Protein AF-A0A256ZQN6-F1 (afdb_monomer_lite)

Foldseek 3Di:
DPLQVVLVVLLVVLCVPPVFDWDWAQDPQAIETEGADAQPDFDDLVSLQSNLCQQLSVQWGWDDDPQKIKIKRQFLLLCSQQQGLDFQQWDQAVNDTKTKGGNLCQFLVSVVVSNVLSPDHDDELGGEIEIADNDTHDSVRVNVSSVSGNHRYYYYYYHHCLHSSNLSSVQNCQSNVVLVVCVVVVHSSNPPTIDMGMDGRDDRDPVDDRDD

Secondary structure (DSSP, 8-state):
--HHHHHHHHHHHHHHHH--EEEEEE-SS-EEEEEESSSSS---HHHHHHHHHHHTTT--EEEEETTEEEEEE-S-HHIIIIIII---EEEEETTEEEEEESTHHHHHTTTHHHHHHH------SEEEEEEE-SSPPPHHHHHHHHHTSS-SEEEEEEE-SSSHHHHHHHHTTHHHHHHHHHHHTT--GGG---EEEEEEPPP-STTSS---

Radius of gyration: 15.84 Å; chains: 1; bounding box: 44×32×41 Å

Structure (mmCIF, N/CA/C/O backbone):
data_AF-A0A256ZQN6-F1
#
_entry.id   AF-A0A256ZQN6-F1
#
loop_
_atom_site.group_PDB
_atom_site.id
_atom_site.type_symbol
_atom_site.label_atom_id
_atom_site.label_alt_id
_atom_site.label_comp_id
_atom_site.label_asym_id
_atom_site.label_entity_id
_atom_site.label_seq_id
_atom_site.pdbx_PDB_ins_code
_atom_site.Cartn_x
_atom_site.Cartn_y
_atom_site.Cartn_z
_atom_site.occupancy
_atom_site.B_iso_or_equiv
_atom_site.auth_seq_id
_atom_site.auth_comp_id
_atom_site.auth_asym_id
_atom_site.auth_atom_id
_atom_site.pdbx_PDB_model_num
ATOM 1 N N . MET A 1 1 ? -9.012 -7.893 -11.828 1.00 94.50 1 MET A N 1
ATOM 2 C CA . MET A 1 1 ? -7.958 -8.523 -10.998 1.00 94.50 1 MET A CA 1
ATOM 3 C C . MET A 1 1 ? -8.323 -8.544 -9.516 1.00 94.50 1 MET A C 1
ATOM 5 O O . MET A 1 1 ? -7.689 -9.305 -8.794 1.00 94.50 1 MET A O 1
ATOM 9 N N . ASN A 1 2 ? -9.360 -7.805 -9.085 1.00 95.69 2 ASN A N 1
ATOM 10 C CA . ASN A 1 2 ? -9.868 -7.796 -7.706 1.00 95.69 2 ASN A CA 1
ATOM 11 C C . ASN A 1 2 ? -8.778 -7.392 -6.706 1.00 95.69 2 ASN A C 1
ATOM 13 O O . ASN A 1 2 ? -8.613 -8.030 -5.667 1.00 95.69 2 ASN A O 1
ATOM 17 N N . LEU A 1 3 ? -7.998 -6.373 -7.072 1.00 98.31 3 LEU A N 1
ATOM 18 C CA . LEU A 1 3 ? -6.838 -5.915 -6.316 1.00 98.31 3 LEU A CA 1
ATOM 19 C C . LEU A 1 3 ? -7.250 -5.477 -4.914 1.00 98.31 3 LEU A C 1
ATOM 21 O O . LEU A 1 3 ? -6.585 -5.847 -3.953 1.00 98.31 3 LEU A O 1
ATOM 25 N N . ASN A 1 4 ? -8.382 -4.776 -4.788 1.00 98.62 4 ASN A N 1
ATOM 26 C CA . ASN A 1 4 ? -8.866 -4.330 -3.485 1.00 98.62 4 ASN A CA 1
ATOM 27 C C . ASN A 1 4 ? -9.250 -5.508 -2.596 1.00 98.62 4 ASN A C 1
ATOM 29 O O . ASN A 1 4 ? -8.720 -5.631 -1.502 1.00 98.62 4 ASN A O 1
ATOM 33 N N . ARG A 1 5 ? -10.098 -6.426 -3.079 1.00 98.56 5 ARG A N 1
ATOM 34 C CA . ARG A 1 5 ? -10.496 -7.611 -2.300 1.00 98.56 5 ARG A CA 1
ATOM 35 C C . ARG A 1 5 ? -9.302 -8.458 -1.862 1.00 98.56 5 ARG A C 1
ATOM 37 O O . ARG A 1 5 ? -9.281 -8.915 -0.726 1.00 98.56 5 ARG A O 1
ATOM 44 N N . ARG A 1 6 ? -8.316 -8.661 -2.742 1.00 98.62 6 ARG A N 1
ATOM 45 C CA . ARG A 1 6 ? -7.098 -9.417 -2.410 1.00 98.62 6 ARG A CA 1
ATOM 46 C C . ARG A 1 6 ? -6.253 -8.693 -1.365 1.00 98.62 6 ARG A C 1
ATOM 48 O O . ARG A 1 6 ? -5.825 -9.324 -0.409 1.00 98.62 6 ARG A O 1
ATOM 55 N N . ALA A 1 7 ? -6.059 -7.385 -1.516 1.00 98.75 7 ALA A N 1
ATOM 56 C CA . ALA A 1 7 ? -5.315 -6.583 -0.553 1.00 98.75 7 ALA A CA 1
ATOM 57 C C . ALA A 1 7 ? -6.031 -6.480 0.809 1.00 98.75 7 ALA A C 1
ATOM 59 O O . ALA A 1 7 ? -5.370 -6.569 1.836 1.00 98.75 7 ALA A O 1
ATOM 60 N N . CYS A 1 8 ? -7.365 -6.373 0.841 1.00 98.75 8 CYS A N 1
ATOM 61 C CA . CYS A 1 8 ? -8.147 -6.478 2.080 1.00 98.75 8 CYS A CA 1
ATOM 62 C C . CYS A 1 8 ? -7.970 -7.851 2.738 1.00 98.75 8 CYS A C 1
ATOM 64 O O . CYS A 1 8 ? -7.877 -7.923 3.954 1.00 98.75 8 CYS A O 1
ATOM 66 N N . GLY A 1 9 ? -7.900 -8.929 1.944 1.00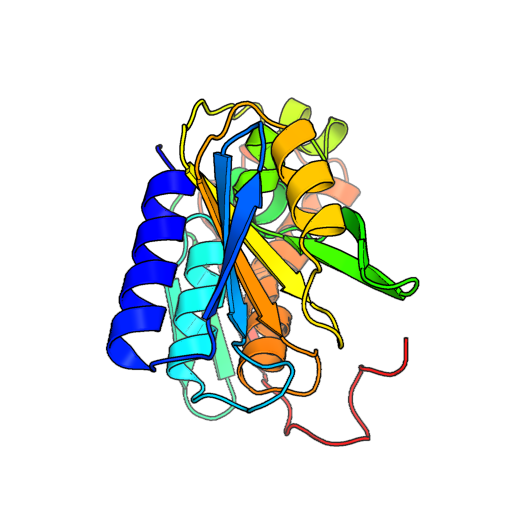 98.69 9 GLY A N 1
ATOM 67 C CA . GLY A 1 9 ? -7.595 -10.271 2.446 1.00 98.69 9 GLY A CA 1
ATOM 68 C C . GLY A 1 9 ? -6.256 -10.314 3.180 1.00 98.69 9 GLY A C 1
ATOM 69 O O . GLY A 1 9 ? -6.214 -10.764 4.317 1.00 98.69 9 GLY A O 1
ATOM 70 N N . ILE A 1 10 ? -5.201 -9.744 2.586 1.00 98.75 10 ILE A N 1
ATOM 71 C CA . ILE A 1 10 ? -3.880 -9.649 3.230 1.00 98.75 10 ILE A CA 1
ATOM 72 C C . ILE A 1 10 ? -3.960 -8.861 4.547 1.00 98.75 10 ILE A C 1
ATOM 74 O O . ILE A 1 10 ? -3.410 -9.307 5.548 1.00 98.75 10 ILE A O 1
ATOM 78 N N . LEU A 1 11 ? -4.654 -7.716 4.577 1.00 98.75 11 LEU A N 1
ATOM 79 C CA . LEU A 1 11 ? -4.821 -6.948 5.819 1.00 98.75 11 LEU A CA 1
ATOM 80 C C . LEU A 1 11 ? -5.639 -7.702 6.878 1.00 98.75 11 LEU A C 1
ATOM 82 O O . LEU A 1 11 ? -5.333 -7.589 8.060 1.00 98.75 11 LEU A O 1
ATOM 86 N N . GLY A 1 12 ? -6.642 -8.482 6.469 1.00 98.56 12 GLY A N 1
ATOM 87 C CA . GLY A 1 12 ? -7.404 -9.351 7.367 1.00 98.56 12 GLY A CA 1
ATOM 88 C C . GLY A 1 12 ? -6.525 -10.426 8.001 1.00 98.56 12 GLY A C 1
ATOM 89 O O . GLY A 1 12 ? -6.513 -10.568 9.216 1.00 98.56 12 GLY A O 1
ATOM 90 N N . GLU A 1 13 ? -5.703 -11.107 7.207 1.00 98.62 13 GLU A N 1
ATOM 91 C CA . GLU A 1 13 ? -4.771 -12.095 7.751 1.00 98.62 13 GLU A CA 1
ATOM 92 C C . GLU A 1 13 ? -3.681 -11.446 8.639 1.00 98.62 13 GLU A C 1
ATOM 94 O O . GLU A 1 13 ? -3.252 -12.031 9.628 1.00 98.62 13 GLU A O 1
ATOM 99 N N . VAL A 1 14 ? -3.231 -10.221 8.325 1.00 98.56 14 VAL A N 1
ATOM 100 C CA . VAL A 1 14 ? -2.348 -9.440 9.217 1.00 98.56 14 VAL A CA 1
ATOM 101 C C . VAL A 1 14 ? -3.052 -9.133 10.541 1.00 98.56 14 VAL A C 1
ATOM 103 O O . VAL A 1 14 ? -2.420 -9.205 11.596 1.00 98.56 14 VAL A O 1
ATOM 106 N N . ALA A 1 15 ? -4.343 -8.800 10.507 1.00 98.31 15 ALA A N 1
ATOM 107 C CA . ALA A 1 15 ? -5.121 -8.570 11.716 1.00 98.31 15 ALA A CA 1
ATOM 108 C C . ALA A 1 15 ? -5.231 -9.838 12.576 1.00 98.31 15 ALA A C 1
ATOM 110 O O . ALA A 1 15 ? -5.033 -9.756 13.788 1.00 98.31 15 ALA A O 1
ATOM 111 N N . ASP A 1 16 ? -5.471 -10.989 11.948 1.00 98.31 16 ASP A N 1
ATOM 112 C CA . ASP A 1 16 ? -5.566 -12.285 12.626 1.00 98.31 16 ASP A CA 1
ATOM 113 C C . ASP A 1 16 ? -4.230 -12.711 13.260 1.00 98.31 16 ASP A C 1
ATOM 115 O O . ASP A 1 16 ? -4.203 -13.178 14.399 1.00 98.31 16 ASP A O 1
ATOM 119 N N . ASP A 1 17 ? -3.113 -12.523 12.549 1.00 98.44 17 ASP A N 1
ATOM 120 C CA . ASP A 1 17 ? -1.797 -12.999 12.995 1.00 98.44 17 ASP A CA 1
ATOM 121 C C . ASP A 1 17 ? -1.134 -12.081 14.036 1.00 98.44 17 ASP A C 1
ATOM 123 O O . ASP A 1 17 ? -0.388 -12.554 14.898 1.00 98.44 17 ASP A O 1
ATOM 127 N N . TYR A 1 18 ? -1.371 -10.765 13.959 1.00 98.12 18 TYR A N 1
ATOM 128 C CA . TYR A 1 18 ? -0.664 -9.770 14.780 1.00 98.12 18 TYR A CA 1
ATOM 129 C C . TYR A 1 18 ? -1.549 -9.010 15.773 1.00 98.12 18 TYR A C 1
ATOM 131 O O . TYR A 1 18 ? -1.012 -8.275 16.608 1.00 98.12 18 TYR A O 1
ATOM 139 N N . CYS A 1 19 ? -2.875 -9.172 15.710 1.00 97.44 19 CYS A N 1
ATOM 140 C CA . CYS A 1 19 ? -3.846 -8.549 16.616 1.00 97.44 19 CYS A CA 1
ATOM 141 C C . CYS A 1 19 ? -3.589 -7.041 16.855 1.00 97.44 19 CYS A C 1
ATOM 143 O O . CYS A 1 19 ? -3.327 -6.622 17.998 1.00 97.44 19 CYS A O 1
ATOM 145 N N . PRO A 1 20 ? -3.599 -6.204 15.798 1.00 97.44 20 PRO A N 1
ATOM 146 C CA . PRO A 1 20 ? -3.453 -4.769 15.957 1.00 97.44 20 PRO A CA 1
ATOM 147 C C . PRO A 1 20 ? -4.647 -4.153 16.692 1.00 97.44 20 PRO A C 1
ATOM 149 O O . PRO A 1 20 ? -5.691 -4.783 16.851 1.00 97.44 20 PRO A O 1
ATOM 152 N N . GLY A 1 21 ? -4.500 -2.904 17.142 1.00 97.56 21 GLY A N 1
ATOM 153 C CA . GLY A 1 21 ? -5.673 -2.110 17.506 1.00 97.56 21 GLY A CA 1
ATOM 154 C C . GLY A 1 21 ? -6.540 -1.920 16.262 1.00 97.56 21 GLY A C 1
ATOM 155 O O . GLY A 1 21 ? -6.003 -1.594 15.204 1.00 97.56 21 GLY A O 1
ATOM 156 N N . ILE A 1 22 ? -7.845 -2.173 16.374 1.00 98.06 22 ILE A N 1
ATOM 157 C CA . ILE A 1 22 ? -8.792 -2.000 15.271 1.00 98.06 22 ILE A CA 1
ATOM 158 C C . ILE A 1 22 ? -9.912 -1.088 15.743 1.00 98.06 22 ILE A C 1
ATOM 160 O O . ILE A 1 22 ? -10.665 -1.458 16.645 1.00 98.06 22 ILE A O 1
ATOM 164 N N . ASP A 1 23 ? -10.025 0.071 15.104 1.00 98.06 23 ASP A N 1
ATOM 165 C CA . ASP A 1 23 ? -11.189 0.934 15.241 1.00 98.06 23 ASP A CA 1
ATOM 166 C C . ASP A 1 23 ? -12.183 0.605 14.123 1.00 98.06 23 ASP A C 1
ATOM 168 O O . ASP A 1 23 ? -11.836 0.594 12.938 1.00 98.06 23 ASP A O 1
ATOM 172 N N . GLU A 1 24 ? -13.424 0.309 14.508 1.00 98.31 24 GLU A N 1
ATOM 173 C CA . GLU A 1 24 ? -14.531 0.067 13.584 1.00 98.31 24 GLU A CA 1
ATOM 174 C C . GLU A 1 24 ? -15.462 1.281 13.566 1.00 98.31 24 GLU A C 1
ATOM 176 O O . GLU A 1 24 ? -16.000 1.686 14.600 1.00 98.31 24 GLU A O 1
ATOM 181 N N . TYR A 1 25 ? -15.673 1.845 12.379 1.00 97.94 25 TYR A N 1
ATOM 182 C CA . TYR A 1 25 ? -16.561 2.982 12.166 1.00 97.94 25 TYR A CA 1
ATOM 183 C C . TYR A 1 25 ? -17.682 2.611 11.199 1.00 97.94 25 TYR A C 1
ATOM 185 O O . TYR A 1 25 ? -17.438 2.321 10.028 1.00 97.94 25 TYR A O 1
ATOM 193 N N . CYS A 1 26 ? -18.921 2.654 11.687 1.00 97.00 26 CYS A N 1
ATOM 194 C CA . CYS A 1 26 ? -20.119 2.485 10.870 1.00 97.00 26 CYS A CA 1
ATOM 195 C C . CYS A 1 26 ? -20.568 3.842 10.322 1.00 97.00 26 CYS A C 1
ATOM 197 O O . CYS A 1 26 ? -20.880 4.746 11.097 1.00 97.00 26 CYS A O 1
ATOM 199 N N . THR A 1 27 ? -20.631 3.958 8.999 1.00 93.56 27 THR A N 1
ATOM 200 C CA . THR A 1 27 ? -21.039 5.163 8.273 1.00 93.56 27 THR A CA 1
ATOM 201 C C . THR A 1 27 ? -22.301 4.912 7.454 1.00 93.56 27 THR A C 1
ATOM 203 O O . THR A 1 27 ? -22.741 3.773 7.290 1.00 93.56 27 THR A O 1
ATOM 206 N N . ASP A 1 28 ? -22.874 5.971 6.880 1.00 92.38 28 ASP A N 1
ATOM 207 C CA . ASP A 1 28 ? -24.011 5.844 5.962 1.00 92.38 28 ASP A CA 1
ATOM 208 C C . ASP A 1 28 ? -23.648 5.089 4.666 1.00 92.38 28 ASP A C 1
ATOM 210 O O . ASP A 1 28 ? -24.513 4.487 4.026 1.00 92.38 2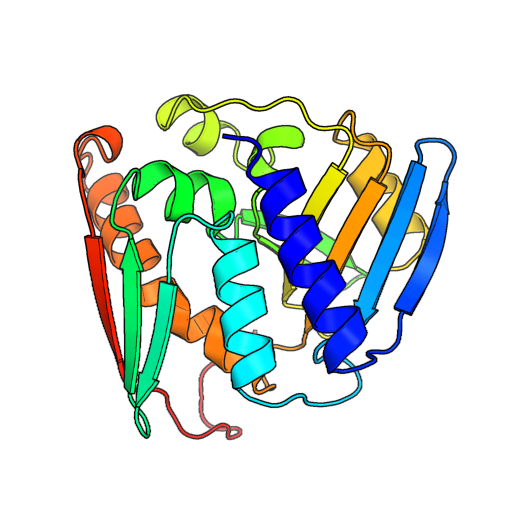8 ASP A O 1
ATOM 214 N N . GLN A 1 29 ? -22.375 5.126 4.253 1.00 93.88 29 GLN A N 1
ATOM 215 C CA . GLN A 1 29 ? -21.879 4.491 3.027 1.00 93.88 29 GLN A CA 1
ATOM 216 C C . GLN A 1 29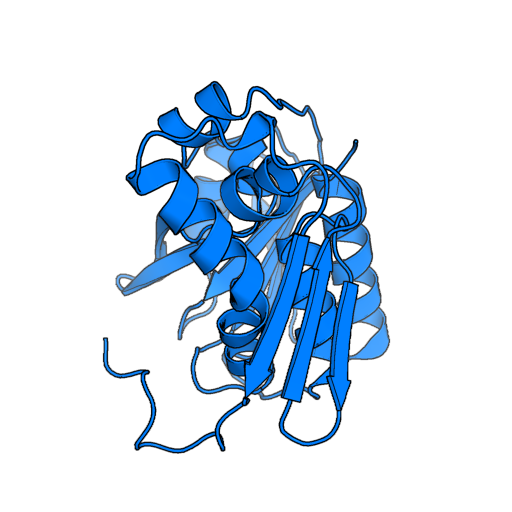 ? -21.391 3.053 3.250 1.00 93.88 29 GLN A C 1
ATOM 218 O O . GLN A 1 29 ? -21.359 2.271 2.296 1.00 93.88 29 GLN A O 1
ATOM 223 N N . GLY A 1 30 ? -20.996 2.694 4.473 1.00 96.75 30 GLY A N 1
ATOM 224 C CA . GLY A 1 30 ? -20.412 1.390 4.768 1.00 96.75 30 GLY A CA 1
ATOM 225 C C . GLY A 1 30 ? -19.683 1.328 6.106 1.00 96.75 30 GLY A C 1
ATOM 226 O O . GLY A 1 30 ? -19.851 2.188 6.962 1.00 96.75 30 GLY A O 1
ATOM 227 N N . THR A 1 31 ? -18.843 0.312 6.279 1.00 98.38 31 THR A N 1
ATOM 228 C CA . THR A 1 31 ? -18.023 0.139 7.485 1.00 98.38 31 THR A CA 1
ATOM 229 C C . THR A 1 31 ? -16.548 0.331 7.157 1.00 98.38 31 THR A C 1
ATOM 231 O O . THR A 1 31 ? -16.045 -0.208 6.170 1.00 98.38 31 THR A O 1
ATOM 234 N N . ALA A 1 32 ? -15.838 1.090 7.987 1.00 98.44 32 ALA A N 1
ATOM 235 C CA . ALA A 1 32 ? -14.391 1.224 7.923 1.00 98.44 32 ALA A CA 1
ATOM 236 C C . ALA A 1 32 ? -13.726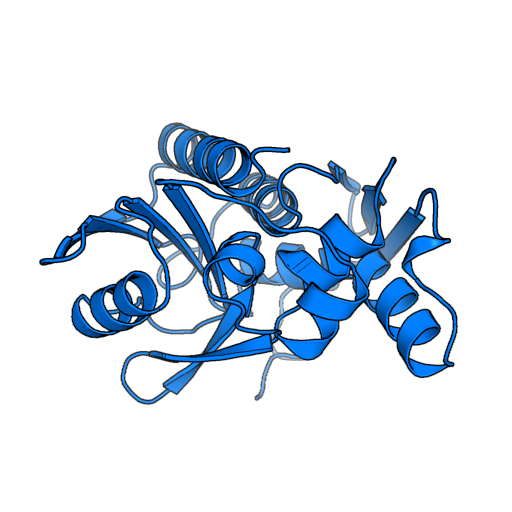 0.504 9.100 1.00 98.44 32 ALA A C 1
ATOM 238 O O . ALA A 1 32 ? -14.136 0.669 10.245 1.00 98.44 32 ALA A O 1
ATOM 239 N N . TYR A 1 33 ? -12.677 -0.253 8.797 1.00 98.56 33 TYR A N 1
ATOM 240 C CA . TYR A 1 33 ? -11.800 -0.928 9.743 1.00 98.56 33 TYR A CA 1
ATOM 241 C C . TYR A 1 33 ? -10.422 -0.273 9.664 1.00 98.56 33 TYR A C 1
ATOM 243 O O . TYR A 1 33 ? -9.705 -0.435 8.670 1.00 98.56 33 TYR A O 1
ATOM 251 N N . VAL A 1 34 ? -10.060 0.483 10.695 1.00 98.44 34 VAL A N 1
ATOM 252 C CA . VAL A 1 34 ? -8.761 1.153 10.812 1.00 98.44 34 VAL A CA 1
ATOM 253 C C . VAL A 1 34 ? -7.845 0.287 11.668 1.00 98.44 34 VAL A C 1
ATOM 255 O O . VAL A 1 34 ? -8.058 0.147 12.866 1.00 98.44 34 VAL A O 1
ATOM 258 N N . LEU A 1 35 ? -6.829 -0.304 11.044 1.00 98.62 35 LEU A N 1
ATOM 259 C CA . LEU A 1 35 ? -5.823 -1.148 11.678 1.00 98.62 35 LEU A CA 1
ATOM 260 C C . LEU A 1 35 ? -4.616 -0.282 12.066 1.00 98.62 35 LEU A C 1
ATOM 262 O O . LEU A 1 35 ? -3.882 0.196 11.193 1.00 98.62 35 LEU A O 1
ATOM 266 N N . ASP A 1 36 ? -4.375 -0.121 13.367 1.00 98.38 36 ASP A N 1
ATOM 267 C CA . ASP A 1 36 ? -3.164 0.516 13.893 1.00 98.38 36 ASP A CA 1
ATOM 268 C C . ASP A 1 36 ? -1.973 -0.439 13.772 1.00 98.38 36 ASP A C 1
ATOM 270 O O . ASP A 1 36 ? -1.737 -1.290 14.637 1.00 98.38 36 ASP A O 1
ATOM 274 N N . LEU A 1 37 ? -1.222 -0.283 12.685 1.00 98.31 37 LEU A N 1
ATOM 275 C CA . LEU A 1 37 ? -0.071 -1.105 12.319 1.00 98.31 37 LEU A CA 1
ATOM 276 C C . LEU A 1 37 ? 1.258 -0.356 12.472 1.00 98.31 37 LEU A C 1
ATOM 278 O O . LEU A 1 37 ? 2.261 -0.737 11.874 1.00 98.31 37 LEU A O 1
ATOM 282 N N . GLY A 1 38 ? 1.296 0.702 13.280 1.00 96.56 38 GLY A N 1
ATOM 283 C CA . GLY A 1 38 ? 2.538 1.446 13.482 1.00 96.56 38 GLY A CA 1
ATOM 284 C C . GLY A 1 38 ? 2.387 2.838 14.067 1.00 96.56 38 GLY A C 1
ATOM 285 O O . GLY A 1 38 ? 3.403 3.504 14.240 1.00 96.56 38 GLY A O 1
ATOM 286 N N . VAL A 1 39 ? 1.169 3.317 14.336 1.00 96.25 39 VAL A N 1
ATOM 287 C CA . VAL A 1 39 ? 0.951 4.656 14.898 1.00 96.25 39 VAL A CA 1
ATOM 288 C C . VAL A 1 39 ? 1.277 4.643 16.387 1.00 96.25 39 VAL A C 1
ATOM 290 O O . VAL A 1 39 ? 2.199 5.338 16.812 1.00 96.25 39 VAL A O 1
ATOM 293 N N . ASN A 1 40 ? 0.591 3.807 17.176 1.00 96.75 40 ASN A N 1
ATOM 294 C CA . ASN A 1 40 ? 0.810 3.764 18.628 1.00 96.75 40 ASN A CA 1
ATOM 295 C C . ASN A 1 40 ? 1.796 2.672 19.069 1.00 96.75 40 ASN A C 1
ATOM 297 O O . ASN A 1 40 ? 2.325 2.730 20.181 1.00 96.75 40 ASN A O 1
ATOM 301 N N . ARG A 1 41 ? 2.038 1.656 18.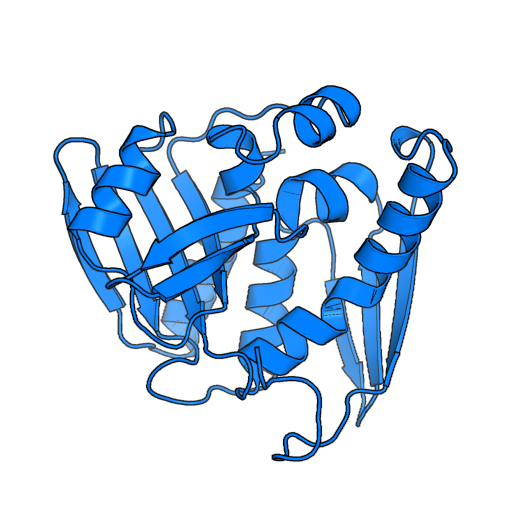233 1.00 95.44 41 ARG A N 1
ATOM 302 C CA . ARG A 1 41 ? 2.884 0.498 18.561 1.00 95.44 41 ARG A CA 1
ATOM 303 C C . ARG A 1 41 ? 3.596 -0.034 17.323 1.00 95.44 41 ARG A C 1
ATOM 305 O O . ARG A 1 41 ? 2.994 -0.106 16.260 1.00 95.44 41 ARG A O 1
ATOM 312 N N . ASP A 1 42 ? 4.847 -0.460 17.482 1.00 95.69 42 ASP A N 1
ATOM 313 C CA . ASP A 1 42 ? 5.604 -1.111 16.410 1.00 95.69 42 ASP A CA 1
ATOM 314 C C . ASP A 1 42 ? 5.224 -2.590 16.241 1.00 95.69 42 ASP A C 1
ATOM 316 O O . ASP A 1 42 ? 4.889 -3.284 17.203 1.00 95.69 42 ASP A O 1
ATOM 320 N N . TYR A 1 43 ? 5.341 -3.076 15.005 1.00 97.88 43 TYR A N 1
ATOM 321 C CA . TYR A 1 43 ? 5.113 -4.472 14.624 1.00 97.88 43 TYR A CA 1
ATOM 322 C C . TYR A 1 43 ? 6.369 -5.076 13.981 1.00 97.88 43 TYR A C 1
ATOM 324 O O . TYR A 1 43 ? 7.273 -4.333 13.584 1.00 97.88 43 TYR A O 1
ATOM 332 N N . PRO A 1 44 ? 6.471 -6.413 13.884 1.00 97.75 44 PRO A N 1
ATOM 333 C CA . PRO A 1 44 ? 7.582 -7.069 13.200 1.00 97.75 44 PRO A CA 1
ATOM 334 C C . PRO A 1 44 ? 7.690 -6.677 11.718 1.00 97.75 44 PRO A C 1
ATOM 336 O O . PRO A 1 44 ? 6.711 -6.256 11.095 1.00 97.75 44 PRO A O 1
ATOM 339 N N . ILE A 1 45 ? 8.881 -6.849 11.138 1.00 96.94 45 ILE A N 1
ATOM 340 C CA . ILE A 1 45 ? 9.154 -6.577 9.714 1.00 96.94 45 ILE A CA 1
ATOM 341 C C . ILE A 1 45 ? 8.206 -7.377 8.811 1.00 96.94 45 ILE A C 1
ATOM 343 O O . ILE A 1 45 ? 7.741 -6.870 7.792 1.00 96.94 45 ILE A O 1
ATOM 347 N N . GLU A 1 46 ? 7.860 -8.593 9.219 1.00 98.38 46 GLU A N 1
ATOM 348 C CA . GLU A 1 46 ? 6.970 -9.512 8.517 1.00 98.38 46 GLU A CA 1
ATOM 349 C C . GLU A 1 46 ? 5.553 -8.942 8.347 1.00 98.38 46 GLU A C 1
ATOM 351 O O . GLU A 1 46 ? 4.916 -9.165 7.316 1.00 98.38 46 GLU A O 1
ATOM 356 N N . ALA A 1 47 ? 5.064 -8.151 9.308 1.00 98.56 47 ALA A N 1
ATOM 357 C CA . ALA A 1 47 ? 3.813 -7.411 9.147 1.00 98.56 47 ALA A CA 1
ATOM 358 C C . ALA A 1 47 ? 3.969 -6.306 8.088 1.00 98.56 47 ALA A C 1
ATOM 360 O O . ALA A 1 47 ? 3.118 -6.155 7.212 1.00 98.56 47 ALA A O 1
ATOM 361 N N . GLY A 1 48 ? 5.094 -5.583 8.116 1.00 98.38 48 GLY A N 1
ATOM 362 C CA . GLY A 1 48 ? 5.422 -4.539 7.142 1.00 98.38 48 GLY A CA 1
ATOM 363 C C . GLY A 1 48 ? 5.499 -5.051 5.705 1.00 98.38 48 GLY A C 1
ATOM 364 O O . GLY A 1 48 ? 4.965 -4.408 4.801 1.00 98.38 48 GLY A O 1
ATOM 365 N N . ILE A 1 49 ? 6.094 -6.231 5.508 1.00 98.75 49 ILE A N 1
ATOM 366 C CA . ILE A 1 49 ? 6.181 -6.929 4.216 1.00 98.75 49 ILE A CA 1
ATOM 367 C C . ILE A 1 49 ? 4.778 -7.144 3.641 1.00 98.75 49 ILE A C 1
ATOM 369 O O . ILE A 1 49 ? 4.493 -6.714 2.524 1.00 98.75 49 ILE A O 1
ATOM 373 N N . ARG A 1 50 ? 3.867 -7.720 4.432 1.00 98.81 50 ARG A N 1
ATOM 374 C CA . ARG A 1 50 ? 2.490 -8.004 3.998 1.00 98.81 50 ARG A CA 1
ATOM 375 C C . ARG A 1 50 ? 1.701 -6.732 3.699 1.00 98.81 50 ARG A C 1
ATOM 377 O O . ARG A 1 50 ? 0.970 -6.676 2.713 1.00 98.81 50 ARG A O 1
ATOM 384 N N . VAL A 1 51 ? 1.879 -5.680 4.500 1.00 98.81 51 VAL A N 1
ATOM 385 C CA . VAL A 1 51 ? 1.264 -4.369 4.228 1.00 98.81 51 VAL A CA 1
ATOM 386 C C . VAL A 1 51 ? 1.787 -3.780 2.912 1.00 98.81 51 VAL A C 1
ATOM 388 O O . VAL A 1 51 ? 0.989 -3.278 2.121 1.00 98.81 51 VAL A O 1
ATOM 391 N N . ALA A 1 52 ? 3.084 -3.901 2.617 1.00 98.75 52 ALA A N 1
ATOM 392 C CA . ALA A 1 52 ? 3.652 -3.447 1.346 1.00 98.75 52 ALA A CA 1
ATOM 393 C C . ALA A 1 52 ? 3.111 -4.249 0.144 1.00 98.75 52 ALA A C 1
ATOM 395 O O . ALA A 1 52 ? 2.787 -3.674 -0.899 1.00 98.75 52 ALA A O 1
ATOM 396 N N . GLU A 1 53 ? 2.933 -5.564 0.284 1.00 98.81 53 GLU A N 1
ATOM 397 C CA . GLU A 1 53 ? 2.301 -6.409 -0.740 1.00 98.81 53 GLU A CA 1
ATOM 398 C C . GLU A 1 53 ? 0.824 -6.047 -0.967 1.00 98.81 53 GLU A C 1
ATOM 400 O O . GLU A 1 53 ? 0.361 -5.988 -2.115 1.00 98.81 53 GLU A O 1
ATOM 405 N N . ALA A 1 54 ? 0.084 -5.741 0.105 1.00 98.81 54 ALA A N 1
ATOM 406 C CA . ALA A 1 54 ? -1.278 -5.214 0.027 1.00 98.81 54 ALA A CA 1
ATOM 407 C C . ALA A 1 54 ? -1.314 -3.841 -0.668 1.00 98.81 54 ALA A C 1
ATOM 409 O O . ALA A 1 54 ? -2.156 -3.614 -1.542 1.00 98.81 54 ALA A O 1
ATOM 410 N N . CYS A 1 55 ? -0.358 -2.962 -0.353 1.00 98.69 55 CYS A N 1
ATOM 411 C CA . CYS A 1 55 ? -0.182 -1.650 -0.977 1.00 98.69 55 CYS A CA 1
ATOM 412 C C . CYS A 1 55 ? 0.018 -1.762 -2.500 1.00 98.69 55 CYS A C 1
ATOM 414 O O . CYS A 1 55 ? -0.557 -0.991 -3.267 1.00 98.69 55 CYS A O 1
ATOM 416 N N . MET A 1 56 ? 0.732 -2.793 -2.960 1.00 98.75 56 MET A N 1
ATOM 417 C CA . MET A 1 56 ? 0.917 -3.122 -4.382 1.00 98.75 56 MET A CA 1
ATOM 418 C C . MET A 1 56 ? -0.228 -3.965 -4.982 1.00 98.75 56 MET A C 1
ATOM 420 O O . MET A 1 56 ? -0.086 -4.554 -6.057 1.00 98.75 56 MET A O 1
ATOM 424 N N . GLY A 1 57 ? -1.375 -4.063 -4.303 1.00 98.19 57 GLY A N 1
ATOM 425 C CA . GLY A 1 57 ? -2.565 -4.758 -4.801 1.00 98.19 57 GLY A CA 1
ATOM 426 C C . GLY A 1 57 ? -2.402 -6.277 -4.934 1.00 98.19 57 GLY A C 1
ATOM 427 O O . GLY A 1 57 ? -3.082 -6.891 -5.762 1.00 98.19 57 GLY A O 1
ATOM 428 N N . SER A 1 58 ? -1.500 -6.899 -4.162 1.00 98.38 58 SER A N 1
ATOM 429 C CA . SER A 1 58 ? -1.167 -8.332 -4.263 1.00 98.38 58 SER A CA 1
ATOM 430 C C . SER A 1 58 ? -0.634 -8.729 -5.658 1.00 98.38 58 SER A C 1
ATOM 432 O O . SER A 1 58 ? -0.913 -9.816 -6.190 1.00 98.38 58 SER A O 1
ATOM 434 N N . LEU A 1 59 ? 0.093 -7.809 -6.300 1.00 98.50 59 LEU A N 1
ATOM 435 C CA . LEU A 1 59 ? 0.763 -8.017 -7.592 1.00 98.50 59 LEU A CA 1
ATOM 436 C C . LEU A 1 59 ? 2.283 -8.169 -7.477 1.00 98.50 59 LEU A C 1
ATOM 438 O O . LEU A 1 59 ? 2.923 -8.457 -8.487 1.00 98.50 59 LEU A O 1
ATOM 442 N N . ALA A 1 60 ? 2.836 -7.988 -6.283 1.00 98.38 60 ALA A N 1
ATOM 443 C CA . ALA A 1 60 ? 4.262 -8.025 -6.011 1.00 98.38 60 ALA A CA 1
ATOM 444 C C . ALA A 1 60 ? 4.550 -8.890 -4.784 1.00 98.38 60 ALA A C 1
ATOM 446 O O . ALA A 1 60 ? 3.669 -9.050 -3.937 1.00 98.38 60 ALA A O 1
ATOM 447 N N . SER A 1 61 ? 5.773 -9.406 -4.702 1.00 98.62 61 SER A N 1
ATOM 448 C CA . SER A 1 61 ? 6.322 -10.046 -3.507 1.00 98.62 61 SER A CA 1
ATOM 449 C C . SER A 1 61 ? 7.459 -9.209 -2.938 1.00 98.62 61 SER A C 1
ATOM 451 O O . SER A 1 61 ? 8.240 -8.619 -3.696 1.00 98.62 61 SER A O 1
ATOM 453 N N . VAL A 1 62 ? 7.558 -9.177 -1.612 1.00 98.75 62 VAL A N 1
ATOM 454 C CA . VAL A 1 62 ? 8.601 -8.441 -0.891 1.00 98.75 62 VAL A CA 1
ATOM 455 C C . VAL A 1 62 ? 9.398 -9.406 -0.019 1.00 98.75 62 VAL A C 1
ATOM 457 O O . VAL A 1 62 ? 8.834 -10.166 0.758 1.00 98.75 62 VAL A O 1
ATOM 460 N N . GLU A 1 63 ? 10.722 -9.355 -0.123 1.00 98.56 63 GLU A N 1
ATOM 461 C CA . GLU A 1 63 ? 11.638 -10.173 0.675 1.00 98.56 63 GLU A CA 1
ATOM 462 C C . GLU A 1 63 ? 12.654 -9.284 1.387 1.00 98.56 63 GLU A C 1
ATOM 464 O O . GLU A 1 63 ? 13.152 -8.314 0.811 1.00 98.56 63 GLU A O 1
ATOM 469 N N . VAL A 1 64 ? 12.989 -9.632 2.629 1.00 98.12 64 VAL A N 1
ATOM 470 C CA . VAL A 1 64 ? 14.028 -8.963 3.417 1.00 98.12 64 VAL A CA 1
ATOM 471 C C . VAL A 1 64 ? 15.086 -9.988 3.808 1.00 98.12 64 VAL A C 1
ATOM 473 O O . VAL A 1 64 ? 14.769 -11.013 4.406 1.00 98.12 64 VAL A O 1
ATOM 476 N N . ASP A 1 65 ? 16.342 -9.696 3.476 1.00 96.81 65 ASP A N 1
ATOM 477 C CA . ASP A 1 65 ? 17.520 -10.488 3.834 1.00 96.81 65 ASP A CA 1
ATOM 478 C C . ASP A 1 65 ? 18.566 -9.569 4.475 1.00 96.81 65 ASP A C 1
ATOM 480 O O . ASP A 1 65 ? 19.169 -8.714 3.816 1.00 96.81 65 ASP A O 1
ATOM 484 N N . GLY A 1 66 ? 18.731 -9.690 5.793 1.00 94.50 66 GLY A N 1
ATOM 485 C CA . GLY A 1 66 ? 19.547 -8.773 6.584 1.00 94.50 66 GLY A CA 1
ATOM 486 C C . GLY A 1 66 ? 19.062 -7.327 6.447 1.00 94.50 66 GLY A C 1
ATOM 487 O O . GLY A 1 66 ? 17.928 -7.004 6.791 1.00 94.50 66 GLY A O 1
ATOM 488 N N . ASN A 1 67 ? 19.927 -6.448 5.938 1.00 94.19 67 ASN A N 1
ATOM 489 C CA . ASN A 1 67 ? 19.603 -5.045 5.674 1.00 94.19 67 ASN A CA 1
ATOM 490 C C . ASN A 1 67 ? 19.264 -4.781 4.199 1.00 94.19 67 ASN A C 1
ATOM 492 O O . ASN A 1 67 ? 19.411 -3.654 3.734 1.00 94.19 67 ASN A O 1
ATOM 496 N N . LYS A 1 68 ? 18.856 -5.794 3.435 1.00 97.12 68 LYS A N 1
ATOM 497 C CA . LYS A 1 68 ? 18.477 -5.645 2.031 1.00 97.12 68 LYS A CA 1
ATOM 498 C C . LYS A 1 68 ? 17.020 -6.031 1.841 1.00 97.12 68 LYS A C 1
ATOM 500 O O . LYS A 1 68 ? 16.604 -7.099 2.275 1.00 97.12 68 LYS A O 1
ATOM 505 N N . ILE A 1 69 ? 16.273 -5.189 1.140 1.00 98.12 69 ILE A N 1
ATOM 506 C CA . ILE A 1 69 ? 14.922 -5.503 0.678 1.00 98.12 69 ILE A CA 1
ATOM 507 C C . ILE A 1 69 ? 14.947 -5.753 -0.829 1.00 98.12 69 ILE A C 1
ATOM 509 O O . ILE A 1 69 ? 15.667 -5.078 -1.570 1.00 98.12 69 ILE A O 1
ATOM 513 N N . SER A 1 70 ? 14.164 -6.727 -1.277 1.00 98.56 70 SER A N 1
ATOM 514 C CA . SER A 1 70 ? 13.970 -7.071 -2.683 1.00 98.56 70 SER A CA 1
ATOM 515 C C . SER A 1 70 ? 12.482 -7.075 -2.996 1.00 98.56 70 SER A C 1
ATOM 517 O O . SER A 1 70 ? 11.690 -7.637 -2.245 1.00 98.56 70 SER A O 1
ATOM 519 N N . VAL A 1 71 ? 12.101 -6.462 -4.111 1.00 98.88 71 VAL A N 1
ATOM 520 C CA . VAL A 1 71 ? 10.715 -6.415 -4.586 1.00 98.88 71 VAL A CA 1
ATOM 521 C C . VAL A 1 71 ? 10.668 -6.989 -5.988 1.00 98.88 71 VAL A C 1
ATOM 523 O O . VAL A 1 71 ? 11.382 -6.502 -6.867 1.00 98.88 71 VAL A O 1
ATOM 526 N N . ASP A 1 72 ? 9.833 -8.004 -6.199 1.00 98.75 72 ASP A N 1
ATOM 527 C CA . ASP A 1 72 ? 9.580 -8.601 -7.513 1.00 98.75 72 ASP A CA 1
ATOM 528 C C . ASP A 1 72 ? 8.127 -8.362 -7.936 1.00 98.75 72 ASP A C 1
ATOM 530 O O . ASP A 1 72 ? 7.181 -8.656 -7.204 1.00 98.75 72 ASP A O 1
ATOM 534 N N . VAL A 1 73 ? 7.956 -7.817 -9.137 1.00 98.75 73 VAL A N 1
ATOM 535 C CA . VAL A 1 73 ? 6.672 -7.544 -9.778 1.00 98.75 73 VAL A CA 1
ATOM 536 C C . VAL A 1 73 ? 6.630 -8.326 -11.096 1.00 98.75 73 VAL A C 1
ATOM 538 O O . VAL A 1 73 ? 7.002 -7.807 -12.158 1.00 98.75 73 VAL A O 1
ATOM 541 N N . PRO A 1 74 ? 6.162 -9.587 -11.070 1.00 98.25 74 PRO A N 1
ATOM 542 C CA . PRO A 1 74 ? 6.296 -10.509 -12.199 1.00 98.25 74 PRO A CA 1
ATOM 543 C C . PRO A 1 74 ? 5.386 -10.170 -13.384 1.00 98.25 74 PRO A C 1
ATOM 545 O O . PRO A 1 74 ? 5.531 -10.761 -14.457 1.00 98.25 74 PRO A O 1
ATOM 548 N N . LYS A 1 75 ? 4.405 -9.280 -13.189 1.00 97.44 75 LYS A N 1
ATOM 549 C CA . LYS A 1 75 ? 3.494 -8.793 -14.229 1.00 97.44 75 LYS A CA 1
ATOM 550 C C . LYS A 1 75 ? 2.826 -7.489 -13.817 1.00 97.44 75 LYS A C 1
ATOM 552 O O . LYS A 1 75 ? 2.557 -7.265 -12.643 1.00 97.44 75 LYS A O 1
ATOM 557 N N . LYS A 1 76 ? 2.458 -6.687 -14.818 1.00 97.94 76 LYS A N 1
ATOM 558 C CA . LYS A 1 76 ? 1.736 -5.417 -14.641 1.00 97.94 76 LYS A CA 1
ATOM 559 C C . LYS A 1 76 ? 2.392 -4.426 -13.646 1.00 97.94 76 LYS A C 1
ATOM 561 O O . LYS A 1 76 ? 1.655 -3.852 -12.840 1.00 97.94 76 LYS A O 1
ATOM 566 N N . PRO A 1 77 ? 3.715 -4.155 -13.726 1.00 98.56 77 PRO A N 1
ATOM 567 C CA . PRO A 1 77 ? 4.379 -3.137 -12.907 1.00 98.56 77 PRO A CA 1
ATOM 568 C C . PRO A 1 77 ? 3.647 -1.799 -12.837 1.00 98.56 77 PRO A C 1
ATOM 570 O O . PRO A 1 77 ? 3.407 -1.324 -11.738 1.00 98.56 77 PRO A O 1
ATOM 573 N N . ALA A 1 78 ? 3.191 -1.249 -13.969 1.00 98.50 78 ALA A N 1
ATOM 574 C CA . ALA A 1 78 ? 2.461 0.023 -13.988 1.00 98.50 78 ALA A CA 1
ATOM 575 C C . ALA A 1 78 ? 1.205 0.034 -13.094 1.00 98.50 78 ALA A C 1
ATOM 577 O O . ALA A 1 78 ? 0.875 1.056 -12.500 1.00 98.50 78 ALA A O 1
ATOM 578 N N . ILE A 1 79 ? 0.510 -1.101 -12.957 1.00 98.50 79 ILE A N 1
ATOM 579 C CA . ILE A 1 79 ? -0.661 -1.198 -12.078 1.00 98.50 79 ILE A CA 1
ATOM 580 C C . ILE A 1 79 ? -0.209 -1.308 -10.621 1.00 98.50 79 ILE A C 1
ATOM 582 O O . ILE A 1 79 ? -0.665 -0.527 -9.790 1.00 98.50 79 ILE A O 1
ATOM 586 N N . ALA A 1 80 ? 0.700 -2.243 -10.326 1.00 98.56 80 ALA A N 1
ATOM 587 C CA . ALA A 1 80 ? 1.189 -2.499 -8.971 1.00 98.56 80 ALA A CA 1
ATOM 588 C C . ALA A 1 80 ? 1.812 -1.250 -8.334 1.00 98.56 80 ALA A C 1
ATOM 590 O O . ALA A 1 80 ? 1.520 -0.939 -7.183 1.00 98.56 80 ALA A O 1
ATOM 591 N N . THR A 1 81 ? 2.622 -0.512 -9.096 1.00 98.50 81 THR A N 1
ATOM 592 C CA . THR A 1 81 ? 3.302 0.685 -8.605 1.00 98.50 81 THR A CA 1
ATOM 593 C C . THR A 1 81 ? 2.440 1.929 -8.768 1.00 98.50 81 THR A C 1
ATOM 595 O O . THR A 1 81 ? 2.009 2.515 -7.787 1.00 98.50 81 THR A O 1
ATOM 598 N N . MET A 1 82 ? 2.115 2.328 -9.996 1.00 98.00 82 MET A N 1
ATOM 599 C CA . MET A 1 82 ? 1.565 3.664 -10.250 1.00 98.00 82 MET A CA 1
ATOM 600 C C . MET A 1 82 ? 0.075 3.783 -9.913 1.00 98.00 82 MET A C 1
ATOM 602 O O . MET A 1 82 ? -0.383 4.854 -9.528 1.00 98.00 82 MET A O 1
ATOM 606 N N . SER A 1 83 ? -0.701 2.703 -10.055 1.00 97.31 83 SER A N 1
ATOM 607 C CA . SER A 1 83 ? -2.138 2.719 -9.722 1.00 97.31 83 SER A CA 1
ATOM 608 C C . SER A 1 83 ? -2.440 2.291 -8.288 1.00 97.31 83 SER A C 1
ATOM 610 O O . SER A 1 83 ? -3.492 2.658 -7.768 1.00 97.31 83 SER A O 1
ATOM 612 N N . CYS A 1 84 ? -1.566 1.496 -7.665 1.00 98.00 84 CYS A N 1
ATOM 613 C CA . CYS A 1 84 ? -1.741 1.036 -6.290 1.00 98.00 84 CYS A CA 1
ATOM 614 C C . CYS A 1 84 ? -0.735 1.705 -5.351 1.00 98.00 84 CYS A C 1
ATOM 616 O O . CYS A 1 84 ? -1.140 2.553 -4.562 1.00 98.00 84 CYS A O 1
ATOM 618 N N . GLN A 1 85 ? 0.553 1.371 -5.449 1.00 98.12 85 GLN A N 1
ATOM 619 C CA . GLN A 1 85 ? 1.559 1.774 -4.462 1.00 98.12 85 GLN A CA 1
ATOM 620 C C . GLN A 1 85 ? 1.756 3.292 -4.349 1.00 98.12 85 GLN A C 1
ATOM 622 O O . GLN A 1 85 ? 1.912 3.785 -3.236 1.00 98.12 85 GLN A O 1
ATOM 627 N N . MET A 1 86 ? 1.702 4.034 -5.459 1.00 95.88 86 MET A N 1
ATOM 628 C CA . MET A 1 86 ? 2.032 5.459 -5.511 1.00 95.88 86 MET A CA 1
ATOM 629 C C . MET A 1 86 ? 1.254 6.268 -4.467 1.00 95.88 86 MET A C 1
ATOM 631 O O . MET A 1 86 ? 0.020 6.321 -4.470 1.00 95.88 86 MET A O 1
ATOM 635 N N . ALA A 1 87 ? 2.007 6.941 -3.598 1.00 85.69 87 ALA A N 1
ATOM 636 C CA . ALA A 1 87 ? 1.473 7.851 -2.598 1.00 85.69 87 ALA A CA 1
ATOM 637 C C . ALA A 1 87 ? 1.072 9.170 -3.267 1.00 85.69 87 ALA A C 1
ATOM 639 O O . ALA A 1 87 ? 1.901 10.045 -3.507 1.00 85.69 87 ALA A O 1
ATOM 640 N N . GLY A 1 88 ? -0.207 9.308 -3.604 1.00 78.94 88 GLY A N 1
ATOM 641 C CA . GLY A 1 88 ? -0.705 10.525 -4.250 1.00 78.94 88 GLY A CA 1
ATOM 642 C C . GLY A 1 88 ? -2.100 10.951 -3.827 1.00 78.94 88 GLY A C 1
ATOM 643 O O . GLY A 1 88 ? -2.608 11.961 -4.316 1.00 78.94 88 GLY A O 1
ATOM 644 N N . TRP A 1 89 ? -2.719 10.218 -2.901 1.00 87.31 89 TRP A N 1
ATOM 645 C CA . TRP A 1 89 ? -3.978 10.632 -2.309 1.00 87.31 89 TRP A CA 1
ATOM 646 C C . TRP A 1 89 ? -3.720 11.422 -1.026 1.00 87.31 89 TRP A C 1
ATOM 648 O O . TRP A 1 89 ? -3.605 10.860 0.058 1.00 87.31 89 TRP A O 1
ATOM 658 N N . PHE A 1 90 ? -3.630 12.743 -1.160 1.00 86.06 90 PHE A N 1
ATOM 659 C CA . PHE A 1 90 ? -3.498 13.641 -0.016 1.00 86.06 90 PHE A CA 1
ATOM 660 C C . PHE A 1 90 ? -4.820 13.760 0.737 1.00 86.06 90 PHE A C 1
ATOM 662 O O . PHE A 1 90 ? -5.858 14.052 0.133 1.00 86.06 90 PHE A O 1
ATOM 669 N N . MET A 1 91 ? -4.770 13.562 2.052 1.00 85.38 91 MET A N 1
ATOM 670 C CA . MET A 1 91 ? -5.924 13.697 2.941 1.00 85.38 91 MET A CA 1
ATOM 671 C C . MET A 1 91 ? -5.541 14.417 4.230 1.00 85.38 91 MET A C 1
ATOM 673 O O . MET A 1 91 ? -4.385 14.374 4.645 1.00 85.38 91 MET A O 1
ATOM 677 N N . SER A 1 92 ? -6.513 15.086 4.848 1.00 83.31 92 SER A N 1
ATOM 678 C CA . SER A 1 92 ? -6.359 15.644 6.191 1.00 83.31 92 SER A CA 1
ATOM 679 C C . SER A 1 92 ? -6.846 14.614 7.206 1.00 83.31 92 SER A C 1
ATOM 681 O O . SER A 1 92 ? -8.013 14.226 7.188 1.00 83.31 92 SER A O 1
ATOM 683 N N . VAL A 1 93 ? -5.953 14.166 8.080 1.00 81.50 93 VAL A N 1
ATOM 684 C CA . VAL A 1 93 ? -6.245 13.288 9.213 1.00 81.50 93 VAL A CA 1
ATOM 685 C C . VAL A 1 93 ? -6.011 14.098 10.479 1.00 81.50 93 VAL A C 1
ATOM 687 O O . VAL A 1 93 ? -4.880 14.467 10.784 1.00 81.50 93 VAL A O 1
ATOM 690 N N . ASN A 1 94 ? -7.086 14.431 11.199 1.00 77.06 94 ASN A N 1
ATOM 691 C CA . ASN A 1 94 ? -7.031 15.249 12.419 1.00 77.06 94 ASN A CA 1
ATOM 692 C C . ASN A 1 94 ? -6.253 16.575 12.247 1.00 77.06 94 ASN A C 1
ATOM 694 O O . ASN A 1 94 ? -5.542 17.015 13.148 1.00 77.06 94 ASN A O 1
ATOM 698 N N . GLY A 1 95 ? -6.370 17.213 11.077 1.00 78.38 95 GLY A N 1
ATOM 699 C CA . GLY A 1 95 ? -5.689 18.474 10.761 1.00 78.38 95 GLY A CA 1
ATOM 700 C C . GLY A 1 95 ? -4.241 18.331 10.279 1.00 78.38 95 GLY A C 1
ATOM 701 O O . GLY A 1 95 ? -3.616 19.346 9.975 1.00 78.38 95 GLY A O 1
ATOM 702 N N . MET A 1 96 ? -3.717 17.107 10.169 1.00 82.12 96 MET A N 1
ATOM 703 C CA . MET A 1 96 ? -2.394 16.808 9.615 1.00 82.12 96 MET A CA 1
ATOM 704 C C . MET A 1 96 ? -2.498 16.102 8.270 1.00 82.12 96 MET A C 1
ATOM 706 O O . MET A 1 96 ? -3.457 15.388 7.989 1.00 82.12 96 MET A O 1
ATOM 710 N N . GLN A 1 97 ? -1.507 16.319 7.412 1.00 83.94 97 GLN A N 1
ATOM 711 C CA . GLN A 1 97 ? -1.476 15.710 6.091 1.00 83.94 97 GLN A CA 1
ATOM 712 C C . GLN A 1 97 ? -1.105 14.227 6.204 1.00 83.94 97 GLN A C 1
ATOM 714 O O . GLN A 1 97 ? -0.114 13.880 6.836 1.00 83.94 97 GLN A O 1
ATOM 719 N N . ALA A 1 98 ? -1.890 13.363 5.566 1.00 87.94 98 ALA A N 1
ATOM 720 C CA . ALA A 1 98 ? -1.590 11.948 5.394 1.00 87.94 98 ALA A CA 1
ATOM 721 C C . ALA A 1 98 ? -1.459 11.608 3.907 1.00 87.94 98 ALA A C 1
ATOM 723 O O . ALA A 1 98 ? -2.085 12.241 3.042 1.00 87.94 98 ALA A O 1
ATOM 724 N N . LEU A 1 99 ? -0.652 10.586 3.623 1.00 89.75 99 LEU A N 1
ATOM 725 C CA . LEU A 1 99 ? -0.413 10.084 2.275 1.00 89.75 99 LEU A CA 1
ATOM 726 C C . LEU A 1 99 ? -1.088 8.727 2.083 1.00 89.75 99 LEU A C 1
ATOM 728 O O . LEU A 1 99 ? -0.668 7.716 2.647 1.00 89.75 99 LEU A O 1
ATOM 732 N N . GLY A 1 100 ? -2.129 8.708 1.252 1.00 94.19 100 GLY A N 1
ATOM 733 C CA . GLY A 1 100 ? -2.843 7.498 0.870 1.00 94.19 100 GLY A CA 1
ATOM 734 C C . GLY A 1 100 ? -2.188 6.754 -0.288 1.00 94.19 100 GLY A C 1
ATOM 735 O O . GLY A 1 100 ? -1.937 7.323 -1.355 1.00 94.19 100 GLY A O 1
ATOM 736 N N . SER A 1 101 ? -1.958 5.462 -0.066 1.00 97.50 101 SER A N 1
ATOM 737 C CA . SER A 1 101 ? -1.480 4.476 -1.039 1.00 97.50 101 SER A CA 1
ATOM 738 C C . SER A 1 101 ? -2.402 3.252 -1.054 1.00 97.50 101 SER A C 1
ATOM 740 O O . SER A 1 101 ? -3.202 3.055 -0.143 1.00 97.50 101 SER A O 1
ATOM 742 N N . GLY A 1 102 ? -2.286 2.395 -2.061 1.00 97.81 102 GLY A N 1
ATOM 743 C CA . GLY A 1 102 ? -3.037 1.146 -2.164 1.00 97.81 102 GLY A CA 1
ATOM 744 C C . GLY A 1 102 ? -4.054 1.111 -3.307 1.00 97.81 102 GLY A C 1
ATOM 745 O O . GLY A 1 102 ? -4.323 2.115 -3.974 1.00 97.81 102 GLY A O 1
ATOM 746 N N . PRO A 1 103 ? -4.659 -0.061 -3.561 1.00 97.94 103 PRO A N 1
ATOM 747 C CA . PRO A 1 103 ? -5.579 -0.259 -4.680 1.00 97.94 103 PRO A CA 1
ATOM 748 C C . PRO A 1 103 ? -6.889 0.544 -4.570 1.00 97.94 103 PRO A C 1
ATOM 750 O O . PRO A 1 103 ? -7.590 0.678 -5.580 1.00 97.94 103 PRO A O 1
ATOM 753 N N . ALA A 1 104 ? -7.211 1.130 -3.409 1.00 97.25 104 ALA A N 1
ATOM 754 C CA . ALA A 1 104 ? -8.329 2.067 -3.270 1.00 97.25 104 ALA A CA 1
ATOM 755 C C . ALA A 1 104 ? -8.169 3.316 -4.160 1.00 97.25 104 ALA A C 1
ATOM 757 O O . ALA A 1 104 ? -9.175 3.883 -4.595 1.00 97.25 104 ALA A O 1
ATOM 758 N N . ASN A 1 105 ? -6.934 3.686 -4.532 1.00 95.50 105 ASN A N 1
ATOM 759 C CA . ASN A 1 105 ? -6.652 4.763 -5.489 1.00 95.50 105 ASN A CA 1
ATOM 760 C C . ASN A 1 105 ? -7.393 4.579 -6.828 1.00 95.50 105 ASN A C 1
ATOM 762 O O . ASN A 1 105 ? -7.845 5.553 -7.434 1.00 95.50 105 ASN A O 1
ATOM 766 N N . ILE A 1 106 ? -7.576 3.330 -7.272 1.00 96.19 106 ILE A N 1
ATOM 767 C CA . ILE A 1 106 ? -8.290 2.994 -8.513 1.00 96.19 106 ILE A CA 1
ATOM 768 C C . ILE A 1 106 ? -9.794 3.255 -8.369 1.00 96.19 106 ILE A C 1
ATOM 770 O O . ILE A 1 106 ? -10.424 3.759 -9.301 1.00 96.19 106 ILE A O 1
ATOM 774 N N . LEU A 1 107 ? -10.371 2.924 -7.208 1.00 96.12 107 LEU A N 1
ATOM 775 C CA . LEU A 1 107 ? -11.802 3.093 -6.941 1.00 96.12 107 LEU A CA 1
ATOM 776 C C . LEU A 1 107 ? -12.163 4.574 -6.810 1.00 96.12 107 LEU A C 1
ATOM 778 O O . LEU A 1 107 ? -13.112 5.035 -7.445 1.00 96.12 107 LEU A O 1
ATOM 782 N N . ALA A 1 108 ? -11.371 5.313 -6.032 1.00 93.88 108 ALA A N 1
ATOM 783 C CA . ALA A 1 108 ? -11.584 6.733 -5.773 1.00 93.88 108 ALA A CA 1
ATOM 784 C C . ALA A 1 108 ? -11.092 7.645 -6.906 1.00 93.88 108 ALA A C 1
ATOM 786 O O . ALA A 1 108 ? -11.409 8.833 -6.933 1.00 93.88 108 ALA A O 1
ATOM 787 N N . LYS A 1 109 ? -10.295 7.107 -7.842 1.00 92.00 109 LYS A N 1
ATOM 788 C CA . LYS A 1 109 ? -9.600 7.872 -8.893 1.00 92.00 109 LYS A CA 1
ATOM 789 C C . LYS A 1 109 ? -8.803 9.049 -8.317 1.00 92.00 109 LYS A C 1
ATOM 791 O O . LYS A 1 109 ? -8.713 10.104 -8.946 1.00 92.00 109 LYS A O 1
ATOM 796 N N . SER A 1 110 ? -8.222 8.858 -7.134 1.00 86.25 110 SER A N 1
ATOM 797 C CA . SER A 1 110 ? -7.430 9.867 -6.417 1.00 86.25 110 SER A CA 1
ATOM 798 C C . SER A 1 110 ? -6.257 10.372 -7.265 1.00 86.25 110 SER A C 1
ATOM 800 O O . SER A 1 110 ? -5.970 11.565 -7.294 1.00 86.25 110 SER A O 1
ATOM 802 N N . LEU A 1 111 ? -5.660 9.472 -8.051 1.00 86.56 111 LEU A N 1
ATOM 803 C CA . LEU A 1 111 ? -4.597 9.724 -9.023 1.00 86.56 111 LEU A CA 1
ATOM 804 C C . LEU A 1 111 ? -5.133 9.713 -10.465 1.00 86.56 111 LEU A C 1
ATOM 806 O O . LEU A 1 111 ? -4.665 8.961 -11.316 1.00 86.56 111 LEU A O 1
ATOM 810 N N . ASN A 1 112 ? -6.157 10.523 -10.749 1.00 87.94 112 ASN A N 1
ATOM 811 C CA . ASN A 1 112 ? -6.955 10.438 -11.982 1.00 87.94 112 ASN A CA 1
ATOM 812 C C . ASN A 1 112 ? -6.144 10.421 -13.294 1.00 87.94 112 ASN A C 1
ATOM 814 O O . ASN A 1 112 ? -6.520 9.698 -14.210 1.00 87.94 112 ASN A O 1
ATOM 818 N N . SER A 1 113 ? -5.069 11.210 -13.419 1.00 92.62 113 SER A N 1
ATOM 819 C CA . SER A 1 113 ? -4.223 11.214 -14.627 1.00 92.62 113 SER A CA 1
ATOM 820 C C . SER A 1 113 ? -3.493 9.883 -14.806 1.00 92.62 113 SER A C 1
ATOM 822 O O . SER A 1 113 ? -3.639 9.252 -15.848 1.00 92.62 113 SER A O 1
ATOM 824 N N . ILE A 1 114 ? -2.797 9.427 -13.763 1.00 94.56 114 ILE A N 1
ATOM 825 C CA . ILE A 1 114 ? -2.047 8.167 -13.749 1.00 94.56 114 ILE A CA 1
ATOM 826 C C . ILE A 1 114 ? -2.978 6.965 -13.929 1.00 94.56 114 ILE A C 1
ATOM 828 O O . ILE A 1 114 ? -2.725 6.116 -14.776 1.00 94.56 114 ILE A O 1
ATOM 832 N N . VAL A 1 115 ? -4.097 6.903 -13.200 1.00 92.62 115 VAL A N 1
ATOM 833 C CA . VAL A 1 115 ? -5.063 5.793 -13.307 1.00 92.62 115 VAL A CA 1
ATOM 834 C C . VAL A 1 115 ? -5.652 5.708 -14.719 1.00 92.62 115 VAL A C 1
ATOM 836 O O . VAL A 1 115 ? -5.827 4.612 -15.252 1.00 92.62 115 VAL A O 1
ATOM 839 N N . LYS A 1 116 ? -5.934 6.850 -15.360 1.00 94.62 116 LYS A N 1
ATOM 840 C CA . LYS A 1 116 ? -6.394 6.878 -16.757 1.00 94.62 116 LYS A CA 1
ATOM 841 C C . LYS A 1 116 ? -5.315 6.428 -17.735 1.00 94.62 116 LYS A C 1
ATOM 843 O O . LYS A 1 116 ? -5.641 5.709 -18.672 1.00 94.62 116 LYS A O 1
ATOM 848 N N . GLU A 1 117 ? -4.073 6.851 -17.526 1.00 96.44 117 GLU A N 1
ATOM 849 C CA . GLU A 1 117 ? -2.933 6.491 -18.372 1.00 96.44 117 GLU A CA 1
ATOM 850 C C . GLU A 1 117 ? -2.596 4.996 -18.289 1.00 96.44 117 GLU A C 1
ATOM 852 O O . GLU A 1 117 ? -2.406 4.342 -19.312 1.00 96.44 117 GLU A O 1
ATOM 857 N N . VAL A 1 118 ? -2.590 4.427 -17.080 1.00 97.38 118 VAL A N 1
ATOM 858 C CA . VAL A 1 118 ? -2.406 2.982 -16.867 1.00 97.38 118 VAL A CA 1
ATOM 859 C C . VAL A 1 118 ? -3.611 2.185 -17.390 1.00 97.38 118 VAL A C 1
ATOM 861 O O . VAL A 1 118 ? -3.488 1.033 -17.802 1.00 97.38 118 VAL A O 1
ATOM 864 N N . GLY A 1 119 ? -4.803 2.787 -17.390 1.00 96.44 119 GLY A N 1
ATOM 865 C CA . GLY A 1 119 ? -5.982 2.249 -18.072 1.00 96.44 119 GLY A CA 1
ATOM 866 C C . GLY A 1 119 ? -6.638 1.047 -17.386 1.00 96.44 119 GLY A C 1
ATOM 867 O O . GLY A 1 119 ? -7.527 0.420 -17.966 1.00 96.44 119 GLY A O 1
ATOM 868 N N . TYR A 1 120 ? -6.242 0.717 -16.154 1.00 96.75 120 TYR A N 1
ATOM 869 C CA . TYR A 1 120 ? -6.905 -0.313 -15.357 1.00 96.75 120 TYR A CA 1
ATOM 870 C C . TYR A 1 120 ? -7.956 0.303 -14.431 1.00 96.75 120 TYR A C 1
ATOM 872 O O . TYR A 1 120 ? -7.656 1.159 -13.604 1.00 96.75 120 TYR A O 1
ATOM 880 N N . LEU A 1 121 ? -9.193 -0.184 -14.541 1.00 94.94 121 LEU A N 1
ATOM 881 C CA . LEU A 1 121 ? -10.294 0.166 -13.651 1.00 94.94 121 LEU A CA 1
ATOM 882 C C . LEU A 1 121 ? -10.842 -1.094 -12.989 1.00 94.94 121 LEU A C 1
ATOM 884 O O . LEU A 1 121 ? -10.856 -2.181 -13.571 1.00 94.94 121 LEU A O 1
ATOM 888 N N . GLU A 1 122 ? -11.351 -0.924 -11.777 1.00 93.62 122 GLU A N 1
ATOM 889 C CA . GLU A 1 122 ? -11.943 -1.988 -10.982 1.00 93.62 122 GLU A CA 1
ATOM 890 C C . GLU A 1 122 ? -13.267 -1.517 -10.379 1.00 93.62 122 GLU A C 1
ATOM 892 O O . GLU A 1 122 ? -13.473 -0.329 -10.140 1.00 93.62 122 GLU A O 1
ATOM 897 N N . LYS A 1 123 ? -14.171 -2.468 -10.139 1.00 95.62 123 LYS A N 1
ATOM 898 C CA . LYS A 1 123 ? -15.317 -2.294 -9.250 1.00 95.62 123 LYS A CA 1
ATOM 899 C C . LYS A 1 123 ? -15.154 -3.286 -8.109 1.00 95.62 123 LYS A C 1
ATOM 901 O O . LYS A 1 123 ? -14.916 -4.464 -8.366 1.00 95.62 123 LYS A O 1
ATOM 906 N N . SER A 1 124 ? -15.273 -2.802 -6.884 1.00 97.56 124 SER A N 1
ATOM 907 C CA . SER A 1 124 ? -15.160 -3.601 -5.672 1.00 97.56 124 SER A CA 1
ATOM 908 C C . SER A 1 124 ? -16.001 -2.944 -4.584 1.00 97.56 124 SER A C 1
ATOM 910 O O . SER A 1 124 ? -16.040 -1.721 -4.491 1.00 97.56 124 SER A O 1
ATOM 912 N N . ASP A 1 125 ? -16.674 -3.771 -3.798 1.00 97.69 125 ASP A N 1
ATOM 913 C CA . ASP A 1 125 ? -17.370 -3.408 -2.562 1.00 97.69 125 ASP A CA 1
ATOM 914 C C . ASP A 1 125 ? -16.409 -3.265 -1.376 1.00 97.69 125 ASP A C 1
ATOM 916 O O . ASP A 1 125 ? -16.733 -2.587 -0.410 1.00 97.69 125 ASP A O 1
ATOM 920 N N . LYS A 1 126 ? -15.212 -3.855 -1.469 1.00 98.44 126 LYS A N 1
ATOM 921 C CA . LYS A 1 126 ? -14.115 -3.649 -0.518 1.00 98.44 126 LYS A CA 1
ATOM 922 C C . LYS A 1 126 ? -13.087 -2.670 -1.074 1.00 98.44 126 LYS A C 1
ATOM 924 O O . LYS A 1 126 ? -12.776 -2.744 -2.266 1.00 98.44 126 LYS A O 1
ATOM 929 N N . ALA A 1 127 ? -12.514 -1.835 -0.220 1.00 98.38 127 ALA A N 1
ATOM 930 C CA . ALA A 1 127 ? -11.419 -0.923 -0.523 1.00 98.38 127 ALA A CA 1
ATOM 931 C C . ALA A 1 127 ? -10.242 -1.167 0.430 1.00 98.38 127 ALA A C 1
ATOM 933 O O . ALA A 1 127 ? -10.447 -1.298 1.634 1.00 98.38 127 ALA A O 1
ATOM 934 N N . CYS A 1 128 ? -9.018 -1.219 -0.102 1.00 98.62 128 CYS A N 1
ATOM 935 C CA . CYS A 1 128 ? -7.799 -1.335 0.704 1.00 98.62 128 CYS A CA 1
ATOM 936 C C . CYS A 1 128 ? -6.942 -0.078 0.541 1.00 98.62 128 CYS A C 1
ATOM 938 O O . CYS A 1 128 ? -6.548 0.266 -0.582 1.00 98.62 128 CYS A O 1
ATOM 940 N N . LEU A 1 129 ? -6.677 0.594 1.659 1.00 98.00 129 LEU A N 1
ATOM 941 C CA . LEU A 1 129 ? -5.946 1.853 1.730 1.00 98.00 129 LEU A CA 1
ATOM 942 C C . LEU A 1 129 ? -4.857 1.769 2.803 1.00 98.00 129 LEU A C 1
ATOM 944 O O . LEU A 1 129 ? -5.047 1.187 3.867 1.00 98.00 129 LEU A O 1
ATOM 948 N N . ILE A 1 130 ? -3.692 2.321 2.501 1.00 98.06 130 ILE A N 1
ATOM 949 C CA . ILE A 1 130 ? -2.515 2.298 3.360 1.00 98.06 130 ILE A CA 1
ATOM 950 C C . ILE A 1 130 ? -2.110 3.749 3.601 1.00 98.06 130 ILE A C 1
ATOM 952 O O . ILE A 1 130 ? -1.850 4.483 2.644 1.00 98.06 130 ILE A O 1
ATOM 956 N N . PHE A 1 131 ? -2.091 4.154 4.867 1.00 95.88 131 PHE A N 1
ATOM 957 C CA . PHE A 1 131 ? -1.794 5.505 5.321 1.00 95.88 131 PHE A CA 1
ATOM 958 C C . PHE A 1 131 ? -0.469 5.560 6.064 1.00 95.88 131 PHE A C 1
ATOM 960 O O . PHE A 1 131 ? -0.302 4.964 7.128 1.00 95.88 131 PHE A O 1
ATOM 967 N N . GLU A 1 132 ? 0.430 6.372 5.522 1.00 94.00 132 GLU A N 1
ATOM 968 C CA . GLU A 1 132 ? 1.555 6.910 6.272 1.00 94.00 132 GLU A CA 1
ATOM 969 C C . GLU A 1 132 ? 1.073 8.157 7.027 1.00 94.00 132 GLU A C 1
ATOM 971 O O . GLU A 1 132 ? 0.689 9.160 6.413 1.00 94.00 132 GLU A O 1
ATOM 976 N N . THR A 1 133 ? 0.993 8.056 8.355 1.00 93.44 133 THR A N 1
ATOM 977 C CA . THR A 1 133 ? 0.454 9.096 9.240 1.00 93.44 133 THR A CA 1
ATOM 978 C C . THR A 1 133 ? 0.886 8.885 10.693 1.00 93.44 133 THR A C 1
ATOM 980 O O . THR A 1 133 ? 1.035 7.754 11.150 1.00 93.44 133 THR A O 1
ATOM 983 N N . ASP A 1 134 ? 1.033 9.975 11.446 1.00 92.19 134 ASP A N 1
ATOM 984 C CA . ASP A 1 134 ? 1.290 9.937 12.892 1.00 92.19 134 ASP A CA 1
ATOM 985 C C . ASP A 1 134 ? 0.008 9.819 13.735 1.00 92.19 134 ASP A C 1
ATOM 987 O O . ASP A 1 134 ? 0.074 9.730 14.961 1.00 92.19 134 ASP A O 1
ATOM 991 N N . HIS A 1 135 ? -1.171 9.820 13.100 1.00 93.62 135 HIS A N 1
ATOM 992 C CA . HIS A 1 135 ? -2.458 9.811 13.791 1.00 93.62 135 HIS A CA 1
ATOM 993 C C . HIS A 1 135 ? -3.443 8.853 13.137 1.00 93.62 135 HIS A C 1
ATOM 995 O O . HIS A 1 135 ? -3.577 8.811 11.917 1.00 93.62 135 HIS A O 1
ATOM 1001 N N . LEU A 1 136 ? -4.195 8.117 13.956 1.00 95.81 136 LEU A N 1
ATOM 1002 C CA . LEU A 1 136 ? -5.255 7.259 13.439 1.00 95.81 136 LEU A CA 1
ATOM 1003 C C . LEU A 1 136 ? -6.370 8.106 12.793 1.00 95.81 136 LEU A C 1
ATOM 1005 O O . LEU A 1 136 ? -6.781 9.120 13.375 1.00 95.81 136 LEU A O 1
ATOM 1009 N N . PRO A 1 137 ? -6.859 7.714 11.599 1.00 93.88 137 PRO A N 1
ATOM 1010 C CA . PRO A 1 137 ? -8.038 8.310 10.981 1.00 93.88 137 PRO A CA 1
ATOM 1011 C C . PRO A 1 137 ? -9.250 8.278 11.901 1.00 93.88 137 PRO A C 1
ATOM 1013 O O . PRO A 1 137 ? -9.536 7.256 12.513 1.00 93.88 137 PRO A O 1
ATOM 1016 N N . SER A 1 138 ? -9.981 9.388 11.962 1.00 94.50 138 SER A N 1
ATOM 1017 C CA . SER A 1 138 ? -11.259 9.446 12.666 1.00 94.50 138 SER A CA 1
ATOM 1018 C C . SER A 1 138 ? -12.383 8.835 11.823 1.00 94.50 138 SER A C 1
ATOM 1020 O O . SER A 1 138 ? -12.226 8.586 10.621 1.00 94.50 138 SER A O 1
ATOM 1022 N N . GLN A 1 139 ? -13.557 8.666 12.436 1.00 95.31 139 GLN A N 1
ATOM 1023 C CA . GLN A 1 139 ? -14.780 8.314 11.716 1.00 95.31 139 GLN A CA 1
ATOM 1024 C C . GLN A 1 139 ? -15.077 9.297 10.571 1.00 95.31 139 GLN A C 1
ATOM 1026 O O . GLN A 1 139 ? -15.347 8.855 9.460 1.00 95.31 139 GLN A O 1
ATOM 1031 N N . GLU A 1 140 ? -14.962 10.608 10.807 1.00 94.00 140 GLU A N 1
ATOM 1032 C CA . GLU A 1 140 ? -15.201 11.645 9.789 1.00 94.00 140 GLU A CA 1
ATOM 1033 C C . GLU A 1 140 ? -14.253 11.490 8.588 1.00 94.00 140 GLU A C 1
ATOM 1035 O O . GLU A 1 140 ? -14.681 11.542 7.434 1.00 94.00 140 GLU A O 1
ATOM 1040 N N . THR A 1 141 ? -12.966 11.216 8.835 1.00 93.75 141 THR A N 1
ATOM 1041 C CA . THR A 1 141 ? -12.017 10.912 7.754 1.00 93.75 141 THR A CA 1
ATOM 1042 C C . THR A 1 141 ? -12.453 9.665 6.977 1.00 93.75 141 THR A C 1
ATOM 1044 O O . THR A 1 141 ? -12.401 9.654 5.747 1.00 93.75 141 THR A O 1
ATOM 1047 N N . CYS A 1 142 ? -12.894 8.609 7.666 1.00 95.50 142 CYS A N 1
ATOM 1048 C CA . CYS A 1 142 ? -13.346 7.373 7.023 1.00 95.50 142 CYS A CA 1
ATOM 1049 C C . CYS A 1 142 ? -14.624 7.573 6.190 1.00 95.50 142 CYS A C 1
ATOM 1051 O O . CYS A 1 142 ? -14.728 7.018 5.094 1.00 95.50 142 CYS A O 1
ATOM 1053 N N . GLU A 1 143 ? -15.557 8.402 6.663 1.00 95.06 143 GLU A N 1
ATOM 1054 C CA . GLU A 1 143 ? -16.750 8.840 5.927 1.00 95.06 143 GLU A CA 1
ATOM 1055 C C . GLU A 1 143 ? -16.374 9.571 4.634 1.00 95.06 143 GLU A C 1
ATOM 1057 O O . GLU A 1 143 ? -16.891 9.245 3.561 1.00 95.06 143 GLU A O 1
ATOM 1062 N N . GLU A 1 144 ? -15.418 10.502 4.699 1.00 93.75 144 GLU A N 1
ATOM 1063 C CA . GLU A 1 144 ? -14.923 11.218 3.520 1.00 93.75 144 GLU A CA 1
ATOM 1064 C C . GLU A 1 144 ? -14.276 10.265 2.499 1.00 93.75 144 GLU A C 1
ATOM 1066 O O . GLU A 1 144 ? -14.486 10.401 1.288 1.00 93.75 144 GLU A O 1
ATOM 1071 N N . ILE A 1 145 ? -13.491 9.291 2.972 1.00 94.38 145 ILE A N 1
ATOM 1072 C CA . ILE A 1 145 ? -12.842 8.278 2.128 1.00 94.38 145 ILE A CA 1
ATOM 1073 C C . ILE A 1 145 ? -13.893 7.423 1.419 1.00 94.38 145 ILE A C 1
ATOM 1075 O O . ILE A 1 145 ? -13.858 7.303 0.191 1.00 94.38 145 ILE A O 1
ATOM 1079 N N . LEU A 1 146 ? -14.829 6.844 2.176 1.00 95.69 146 LEU A N 1
ATOM 1080 C CA . LEU A 1 146 ? -15.896 6.007 1.631 1.00 95.69 146 LEU A CA 1
ATOM 1081 C C . LEU A 1 146 ? -16.768 6.797 0.651 1.00 95.69 146 LEU A C 1
ATOM 1083 O O . LEU A 1 146 ? -17.064 6.294 -0.425 1.00 95.69 146 LEU A O 1
ATOM 1087 N N . GLY A 1 147 ? -17.081 8.064 0.940 1.00 94.38 147 GLY A N 1
ATOM 1088 C CA . GLY A 1 147 ? -17.852 8.935 0.048 1.00 94.38 147 GLY A CA 1
ATOM 1089 C C . GLY A 1 147 ? -17.202 9.212 -1.317 1.00 94.38 147 GLY A C 1
ATOM 1090 O O . GLY A 1 147 ? -17.891 9.623 -2.254 1.00 94.38 147 GLY A O 1
ATOM 1091 N N . LYS A 1 148 ? -15.894 8.970 -1.473 1.00 93.44 148 LYS A N 1
ATOM 1092 C CA . LYS A 1 148 ? -15.166 9.131 -2.747 1.00 93.44 148 LYS A CA 1
ATOM 1093 C C . LYS A 1 148 ? -15.194 7.882 -3.631 1.00 93.44 148 LYS A C 1
ATOM 1095 O O . LYS A 1 148 ? -14.694 7.929 -4.756 1.00 93.44 148 LYS A O 1
ATOM 1100 N N . MET A 1 149 ? -15.767 6.774 -3.166 1.00 92.56 149 MET A N 1
ATOM 1101 C CA . MET A 1 149 ? -15.835 5.517 -3.910 1.00 92.56 149 MET A CA 1
ATOM 1102 C C . MET A 1 149 ? -17.151 4.773 -3.669 1.00 92.56 149 MET A C 1
ATOM 1104 O O . MET A 1 149 ? -17.929 5.110 -2.795 1.00 92.56 149 MET A O 1
ATOM 1108 N N . ASN A 1 150 ? -17.418 3.737 -4.462 1.00 89.25 150 ASN A N 1
ATOM 1109 C CA . ASN A 1 150 ? -18.626 2.914 -4.310 1.00 89.25 150 ASN A CA 1
ATOM 1110 C C . ASN A 1 150 ? -18.349 1.627 -3.510 1.00 89.25 150 ASN A C 1
ATOM 1112 O O . ASN A 1 150 ? -18.887 0.572 -3.845 1.00 89.25 150 ASN A O 1
ATOM 1116 N N . ALA A 1 151 ? -17.456 1.701 -2.522 1.00 96.06 151 ALA A N 1
ATOM 1117 C CA . ALA A 1 151 ? -17.157 0.595 -1.618 1.00 96.06 151 ALA A CA 1
ATOM 1118 C C . ALA A 1 151 ? -18.027 0.707 -0.360 1.00 96.06 151 ALA A C 1
ATOM 1120 O O . ALA A 1 151 ? -18.312 1.810 0.094 1.00 96.06 151 ALA A O 1
ATOM 1121 N N . THR A 1 152 ? -18.426 -0.434 0.194 1.00 97.31 152 THR A N 1
ATOM 1122 C CA . THR A 1 152 ? -19.193 -0.541 1.444 1.00 97.31 152 THR A CA 1
ATOM 1123 C C . THR A 1 152 ? -18.339 -1.055 2.602 1.00 97.31 152 THR A C 1
ATOM 1125 O O . THR A 1 152 ? -18.788 -1.054 3.741 1.00 97.31 152 THR A O 1
ATOM 1128 N N . GLU A 1 153 ? -17.115 -1.506 2.324 1.00 98.31 153 GLU A N 1
ATOM 1129 C CA . GLU A 1 153 ? -16.125 -1.878 3.331 1.00 98.31 153 GLU A CA 1
ATOM 1130 C C . GLU A 1 153 ? -14.782 -1.219 3.010 1.00 98.31 153 GLU A C 1
ATOM 1132 O O . GLU A 1 153 ? -14.255 -1.369 1.904 1.00 98.31 153 GLU A O 1
ATOM 1137 N N . LEU A 1 154 ? -14.197 -0.524 3.981 1.00 98.44 154 LEU A N 1
ATOM 1138 C CA . LEU A 1 154 ? -12.853 0.043 3.901 1.00 98.44 154 LEU A CA 1
ATOM 1139 C C . LEU A 1 154 ? -11.946 -0.663 4.906 1.00 98.44 154 LEU A C 1
ATOM 1141 O O . LEU A 1 154 ? -12.240 -0.683 6.092 1.00 98.44 154 LEU A O 1
ATOM 1145 N N . TYR A 1 155 ? -10.822 -1.193 4.438 1.00 98.75 155 TYR A N 1
ATOM 1146 C CA . TYR A 1 155 ? -9.727 -1.659 5.283 1.00 98.75 155 TYR A CA 1
ATOM 1147 C C . TYR A 1 155 ? -8.579 -0.669 5.145 1.00 98.75 155 TYR A C 1
ATOM 1149 O O . TYR A 1 155 ? -8.056 -0.475 4.042 1.00 98.75 155 TYR A O 1
ATOM 1157 N N . LEU A 1 156 ? -8.213 -0.036 6.255 1.00 98.31 156 LEU A N 1
ATOM 1158 C CA . LEU A 1 156 ? -7.204 1.009 6.299 1.00 98.31 156 LEU A CA 1
ATOM 1159 C C . LEU A 1 156 ? -6.078 0.598 7.245 1.00 98.31 156 LEU A C 1
ATOM 1161 O O . LEU A 1 156 ? -6.302 0.467 8.440 1.00 98.31 156 LEU A O 1
ATOM 1165 N N . ALA A 1 157 ? -4.867 0.415 6.725 1.00 98.44 157 ALA A N 1
ATOM 1166 C CA . ALA A 1 157 ? -3.670 0.236 7.548 1.00 98.44 157 ALA A CA 1
ATOM 1167 C C . ALA A 1 157 ? -3.021 1.597 7.814 1.00 98.44 157 ALA A C 1
ATOM 1169 O O . ALA A 1 157 ? -2.708 2.304 6.857 1.00 98.44 157 ALA A O 1
ATOM 1170 N N . ALA A 1 158 ? -2.807 1.961 9.076 1.00 97.62 158 ALA A N 1
ATOM 1171 C CA . ALA A 1 158 ? -2.155 3.214 9.457 1.00 97.62 158 ALA A CA 1
ATOM 1172 C C . ALA A 1 158 ? -0.827 2.946 10.174 1.00 97.62 158 ALA A C 1
ATOM 1174 O O . ALA A 1 158 ? -0.757 2.107 11.075 1.00 97.62 158 ALA A O 1
ATOM 1175 N N . PHE A 1 159 ? 0.223 3.672 9.795 1.00 96.81 159 PHE A N 1
ATOM 1176 C CA . PHE A 1 159 ? 1.528 3.615 10.450 1.00 96.81 159 PHE A CA 1
ATOM 1177 C C . PHE A 1 159 ? 2.261 4.952 10.352 1.00 96.81 159 PHE A C 1
ATOM 1179 O O . PHE A 1 159 ? 2.164 5.646 9.341 1.00 96.81 159 PHE A O 1
ATOM 1186 N N . ARG A 1 160 ? 3.077 5.273 11.361 1.00 93.50 160 ARG A N 1
ATOM 1187 C CA . ARG A 1 160 ? 4.038 6.377 11.261 1.00 93.50 160 ARG A CA 1
ATOM 1188 C C . ARG A 1 160 ? 5.263 5.951 10.474 1.00 93.50 160 ARG A C 1
ATOM 1190 O O . ARG A 1 160 ? 5.648 4.776 10.495 1.00 93.50 160 ARG A O 1
ATOM 1197 N N . CYS A 1 161 ? 5.933 6.909 9.849 1.00 89.56 161 CYS A N 1
ATOM 1198 C CA . CYS A 1 161 ? 7.090 6.589 9.024 1.00 89.56 161 CYS A CA 1
ATOM 1199 C C . CYS A 1 161 ? 8.255 6.000 9.843 1.00 89.56 161 CYS A C 1
ATOM 1201 O O . CYS A 1 161 ? 8.909 5.050 9.413 1.00 89.56 161 CYS A O 1
ATOM 1203 N N . LYS A 1 162 ? 8.441 6.473 11.084 1.00 90.75 162 LYS A N 1
ATOM 1204 C CA . LYS A 1 162 ? 9.434 5.950 12.038 1.00 90.75 162 LYS A CA 1
ATOM 1205 C C . LYS A 1 162 ? 8.977 4.653 12.736 1.00 90.75 162 LYS A C 1
ATOM 1207 O O . LYS A 1 162 ? 9.054 4.550 13.958 1.00 90.75 162 LYS A O 1
ATOM 1212 N N . SER A 1 163 ? 8.482 3.675 11.989 1.00 94.12 163 SER A N 1
ATOM 1213 C CA . SER A 1 163 ? 8.117 2.336 12.482 1.00 94.12 163 SER A CA 1
ATOM 1214 C C . SER A 1 163 ? 8.690 1.268 11.550 1.00 94.12 163 SER A C 1
ATOM 1216 O O . SER A 1 163 ? 9.045 1.575 10.414 1.00 94.12 163 SER A O 1
ATOM 1218 N N . ASN A 1 164 ? 8.760 0.005 11.980 1.00 95.12 164 ASN A N 1
ATOM 1219 C CA . ASN A 1 164 ? 9.187 -1.084 11.088 1.00 95.12 164 ASN A CA 1
ATOM 1220 C C . ASN A 1 164 ? 8.273 -1.208 9.859 1.00 95.12 164 ASN A C 1
ATOM 1222 O O . ASN A 1 164 ? 8.754 -1.382 8.743 1.00 95.12 164 ASN A O 1
ATOM 1226 N N . VAL A 1 165 ? 6.954 -1.083 10.050 1.00 97.25 165 VAL A N 1
ATOM 1227 C CA . VAL A 1 165 ? 5.981 -1.123 8.949 1.00 97.25 165 VAL A CA 1
ATOM 1228 C C . VAL A 1 165 ? 6.199 0.056 8.004 1.00 97.25 165 VAL A C 1
ATOM 1230 O O . VAL A 1 165 ? 6.258 -0.155 6.791 1.00 97.25 165 VAL A O 1
ATOM 1233 N N . GLY A 1 166 ? 6.406 1.260 8.545 1.00 95.38 166 GLY A N 1
ATOM 1234 C CA . GLY A 1 166 ? 6.744 2.453 7.770 1.00 95.38 166 GLY A CA 1
ATOM 1235 C C . GLY A 1 166 ? 8.028 2.285 6.962 1.00 95.38 166 GLY A C 1
ATOM 1236 O O . GLY A 1 166 ? 8.010 2.450 5.744 1.00 95.38 166 GLY A O 1
ATOM 1237 N N . LEU A 1 167 ? 9.115 1.850 7.603 1.00 94.94 167 LEU A N 1
ATOM 1238 C CA . LEU A 1 167 ? 10.399 1.597 6.953 1.00 94.94 167 LEU A CA 1
ATOM 1239 C C . LEU A 1 167 ? 10.256 0.616 5.786 1.00 94.94 167 LEU A C 1
ATOM 1241 O O . LEU A 1 167 ? 10.687 0.920 4.676 1.00 94.94 167 LEU A O 1
ATOM 1245 N N . ILE A 1 168 ? 9.598 -0.527 5.993 1.00 97.12 168 ILE A N 1
ATOM 1246 C CA . ILE A 1 168 ? 9.382 -1.502 4.918 1.00 97.12 168 ILE A CA 1
ATOM 1247 C C . ILE A 1 168 ? 8.537 -0.911 3.787 1.00 97.12 168 ILE A C 1
ATOM 1249 O O . ILE A 1 168 ? 8.892 -1.082 2.623 1.00 97.12 168 ILE A O 1
ATOM 1253 N N . ASN A 1 169 ? 7.467 -0.176 4.095 1.00 97.00 169 ASN A N 1
ATOM 1254 C CA . ASN A 1 169 ? 6.599 0.416 3.073 1.00 97.00 169 ASN A CA 1
ATOM 1255 C C . ASN A 1 169 ? 7.284 1.531 2.273 1.00 97.00 169 ASN A C 1
ATOM 1257 O O . ASN A 1 169 ? 6.970 1.695 1.096 1.00 97.00 169 ASN A O 1
ATOM 1261 N N . VAL A 1 170 ? 8.235 2.259 2.861 1.00 95.12 170 VAL A N 1
ATOM 1262 C CA . VAL A 1 170 ? 9.083 3.217 2.135 1.00 95.12 170 VAL A CA 1
ATOM 1263 C C . VAL A 1 170 ? 10.094 2.479 1.263 1.00 95.12 170 VAL A C 1
ATOM 1265 O O . VAL A 1 170 ? 10.182 2.734 0.061 1.00 95.12 170 VAL A O 1
ATOM 1268 N N . MET A 1 171 ? 10.837 1.527 1.833 1.00 96.62 171 MET A N 1
ATOM 1269 C CA . MET A 1 171 ? 11.907 0.840 1.106 1.00 96.62 171 MET A CA 1
ATOM 1270 C C . MET A 1 171 ? 11.365 -0.060 -0.022 1.00 96.62 171 MET A C 1
ATOM 1272 O O . MET A 1 171 ? 11.977 -0.154 -1.088 1.00 96.62 171 MET A O 1
ATOM 1276 N N . ALA A 1 172 ? 10.173 -0.643 0.142 1.00 97.81 172 ALA A N 1
ATOM 1277 C CA . ALA A 1 172 ? 9.506 -1.460 -0.877 1.00 97.81 172 ALA A CA 1
ATOM 1278 C C . ALA A 1 172 ? 9.053 -0.664 -2.120 1.00 97.81 172 ALA A C 1
ATOM 1280 O O . ALA A 1 172 ? 8.595 -1.252 -3.101 1.00 97.81 172 ALA A O 1
ATOM 1281 N N . ARG A 1 173 ? 9.205 0.666 -2.135 1.00 97.69 173 ARG A N 1
ATOM 1282 C CA . ARG A 1 173 ? 8.925 1.516 -3.308 1.00 97.69 173 ARG A CA 1
ATOM 1283 C C . ARG A 1 173 ? 10.055 1.526 -4.334 1.00 97.69 173 ARG A C 1
ATOM 1285 O O . ARG A 1 173 ? 9.976 2.253 -5.319 1.00 97.69 173 ARG A O 1
ATOM 1292 N N . ILE A 1 174 ? 11.108 0.726 -4.157 1.00 98.12 174 ILE A N 1
ATOM 1293 C CA . ILE A 1 174 ? 12.263 0.721 -5.068 1.00 98.12 174 ILE A CA 1
ATOM 1294 C C . ILE A 1 174 ? 11.879 0.498 -6.542 1.00 98.12 174 ILE A C 1
ATOM 1296 O O . ILE A 1 174 ? 12.441 1.136 -7.433 1.00 98.12 174 ILE A O 1
ATOM 1300 N N . VAL A 1 175 ? 10.878 -0.348 -6.810 1.00 98.62 175 VAL A N 1
ATOM 1301 C CA . VAL A 1 175 ? 10.350 -0.555 -8.169 1.00 98.62 175 VAL A CA 1
ATOM 1302 C C . VAL A 1 175 ? 9.493 0.631 -8.623 1.00 98.62 175 VAL A C 1
ATOM 1304 O O . VAL A 1 175 ? 9.627 1.071 -9.765 1.00 98.62 175 VAL A O 1
ATOM 1307 N N . GLU A 1 176 ? 8.656 1.187 -7.741 1.00 98.56 176 GLU A N 1
ATOM 1308 C CA . GLU A 1 176 ? 7.853 2.386 -8.018 1.00 98.56 176 GLU A CA 1
ATOM 1309 C C . GLU A 1 176 ? 8.726 3.561 -8.450 1.00 98.56 176 GLU A C 1
ATOM 1311 O O . GLU A 1 176 ? 8.443 4.155 -9.485 1.00 98.56 176 GLU A O 1
ATOM 1316 N N . VAL A 1 177 ? 9.827 3.839 -7.747 1.00 97.69 177 VAL A N 1
ATOM 1317 C CA . VAL A 1 177 ? 10.761 4.924 -8.094 1.00 97.69 177 VAL A CA 1
ATOM 1318 C C . VAL A 1 177 ? 11.298 4.765 -9.521 1.00 97.69 177 VAL A C 1
ATOM 1320 O O . VAL A 1 177 ? 11.356 5.736 -10.280 1.00 97.69 177 VAL A O 1
ATOM 1323 N N . GLY A 1 178 ? 11.657 3.541 -9.919 1.00 98.19 178 GLY A N 1
ATOM 1324 C CA . GLY A 1 178 ? 12.124 3.244 -11.275 1.00 98.19 178 GLY A CA 1
ATOM 1325 C C . GLY A 1 178 ? 11.038 3.442 -12.337 1.00 98.19 178 GLY A C 1
ATOM 1326 O O . GLY A 1 178 ? 11.272 4.111 -13.346 1.00 98.19 178 GLY A O 1
ATOM 1327 N N . VAL A 1 179 ? 9.834 2.910 -12.101 1.00 98.38 179 VAL A N 1
ATOM 1328 C CA . VAL A 1 179 ? 8.691 3.050 -13.024 1.00 98.38 179 VAL A CA 1
ATOM 1329 C C . VAL A 1 179 ? 8.247 4.512 -13.132 1.00 98.38 179 VAL A C 1
ATOM 1331 O O . VAL A 1 179 ? 8.040 5.011 -14.238 1.00 98.38 179 VAL A O 1
ATOM 1334 N N . PHE A 1 180 ? 8.186 5.233 -12.014 1.00 97.62 180 PHE A N 1
ATOM 1335 C CA . PHE A 1 180 ? 7.890 6.662 -11.974 1.00 97.62 180 PHE A CA 1
ATOM 1336 C C . PHE A 1 180 ? 8.932 7.475 -12.749 1.00 97.62 180 PHE A C 1
ATOM 1338 O O . PHE A 1 180 ? 8.593 8.429 -13.456 1.00 97.62 180 PHE A O 1
ATOM 1345 N N . ARG A 1 181 ? 10.213 7.089 -12.681 1.00 98.12 181 ARG A N 1
ATOM 1346 C CA . ARG A 1 181 ? 11.257 7.750 -13.468 1.00 98.12 181 ARG A CA 1
ATOM 1347 C C . ARG A 1 181 ? 11.078 7.522 -14.967 1.00 98.12 181 ARG A C 1
ATOM 1349 O O . ARG A 1 181 ? 11.257 8.474 -15.722 1.00 98.12 181 ARG A O 1
ATOM 1356 N N . LEU A 1 182 ? 10.712 6.314 -15.399 1.00 98.31 182 LEU A N 1
ATOM 1357 C CA . LEU A 1 182 ? 10.388 6.032 -16.805 1.00 98.31 182 LEU A CA 1
ATOM 1358 C C . LEU A 1 182 ? 9.212 6.889 -17.287 1.00 98.31 182 LEU A C 1
ATOM 1360 O O . LEU A 1 182 ? 9.327 7.553 -18.317 1.00 98.31 182 LEU A O 1
ATOM 1364 N N . HIS A 1 183 ? 8.136 6.943 -16.498 1.00 97.44 183 HIS A N 1
ATOM 1365 C CA . HIS A 1 183 ? 6.979 7.806 -16.755 1.00 97.44 183 HIS A CA 1
ATOM 1366 C C . HIS A 1 183 ? 7.386 9.274 -16.925 1.00 97.44 183 HIS A C 1
ATOM 1368 O O . HIS A 1 183 ? 7.078 9.903 -17.934 1.00 97.44 183 HIS A O 1
ATOM 1374 N N . SER A 1 184 ? 8.187 9.791 -15.991 1.00 97.00 184 SER A N 1
ATOM 1375 C CA . SER A 1 184 ? 8.682 11.175 -16.011 1.00 97.00 184 SER A CA 1
ATOM 1376 C C . SER A 1 184 ? 9.568 11.498 -17.222 1.00 97.00 184 SER A C 1
ATOM 1378 O O . SER A 1 184 ? 9.740 12.665 -17.568 1.00 97.00 184 SER A O 1
ATOM 1380 N N . LEU A 1 185 ? 10.164 10.482 -17.854 1.00 98.12 185 LEU A N 1
ATOM 1381 C CA . LEU A 1 185 ? 10.955 10.610 -19.082 1.00 98.12 185 LEU A CA 1
ATOM 1382 C C . LEU A 1 185 ? 10.101 10.482 -20.357 1.00 98.12 185 LEU A C 1
ATOM 1384 O O . LEU A 1 185 ? 10.646 10.554 -21.457 1.00 98.12 185 LEU A O 1
ATOM 1388 N N . GLY A 1 186 ? 8.784 10.300 -20.226 1.00 97.62 186 GLY A N 1
ATOM 1389 C CA . GLY A 1 186 ? 7.851 10.134 -21.341 1.00 97.62 186 GLY A CA 1
ATOM 1390 C C . GLY A 1 186 ? 7.820 8.721 -21.928 1.00 97.62 186 GLY A C 1
ATOM 1391 O O . GLY A 1 186 ? 7.327 8.539 -23.040 1.00 97.62 186 GLY A O 1
ATOM 1392 N N . TYR A 1 187 ? 8.360 7.724 -21.221 1.00 98.25 187 TYR A N 1
ATOM 1393 C CA . TYR A 1 187 ? 8.236 6.326 -21.625 1.00 98.25 187 TYR A CA 1
ATOM 1394 C C . TYR A 1 187 ? 6.834 5.802 -21.294 1.00 98.25 187 TYR A C 1
ATOM 1396 O O . TYR A 1 187 ? 6.339 6.023 -20.189 1.00 98.25 187 TYR A O 1
ATOM 1404 N N . ASP A 1 188 ? 6.222 5.060 -22.221 1.00 98.12 188 ASP A N 1
ATOM 1405 C CA . ASP A 1 188 ? 4.955 4.372 -21.963 1.00 98.12 188 ASP A CA 1
ATOM 1406 C C . ASP A 1 188 ? 5.169 3.225 -20.968 1.00 98.12 188 ASP A C 1
ATOM 1408 O O . ASP A 1 188 ? 5.586 2.118 -21.316 1.00 98.12 188 ASP A O 1
ATOM 1412 N N . ILE A 1 189 ? 4.872 3.498 -19.699 1.00 98.31 189 ILE A N 1
ATOM 1413 C CA . ILE A 1 189 ? 5.044 2.552 -18.594 1.00 98.31 189 ILE A CA 1
ATOM 1414 C C . ILE A 1 189 ? 4.178 1.293 -18.720 1.00 98.31 189 ILE A C 1
ATOM 1416 O O . ILE A 1 189 ? 4.498 0.285 -18.087 1.00 98.31 189 ILE A O 1
ATOM 1420 N N . ASN A 1 190 ? 3.133 1.290 -19.557 1.00 98.31 190 ASN A N 1
ATOM 1421 C CA . ASN A 1 190 ? 2.346 0.081 -19.816 1.00 98.31 190 ASN A CA 1
ATOM 1422 C C . ASN A 1 190 ? 3.131 -0.981 -20.601 1.00 98.31 190 ASN A C 1
ATOM 1424 O O . ASN A 1 190 ? 2.745 -2.153 -20.586 1.00 98.31 190 ASN A O 1
ATOM 1428 N N . LEU A 1 191 ? 4.239 -0.594 -21.246 1.00 98.19 191 LEU A N 1
ATOM 1429 C CA . LEU A 1 191 ? 5.155 -1.501 -21.941 1.00 98.19 191 LEU A CA 1
ATOM 1430 C C . LEU A 1 191 ? 6.125 -2.224 -20.993 1.00 98.19 191 LEU A C 1
ATOM 1432 O O . LEU A 1 191 ? 6.797 -3.166 -21.410 1.00 98.19 191 LEU A O 1
ATOM 1436 N N . VAL A 1 192 ? 6.205 -1.824 -19.718 1.00 98.19 192 VAL A N 1
ATOM 1437 C CA . VAL A 1 192 ? 7.016 -2.543 -18.728 1.00 98.19 192 VAL A CA 1
ATOM 1438 C C . VAL A 1 192 ? 6.312 -3.857 -18.384 1.00 98.19 192 VAL A C 1
ATOM 1440 O O . VAL A 1 192 ? 5.281 -3.868 -17.715 1.00 98.19 192 VAL A O 1
ATOM 1443 N N . GLU A 1 193 ? 6.862 -4.985 -18.832 1.00 98.00 193 GLU A N 1
ATOM 1444 C CA . GLU A 1 193 ? 6.224 -6.294 -18.639 1.00 98.00 193 GLU A CA 1
ATOM 1445 C C . GLU A 1 193 ? 6.444 -6.869 -17.235 1.00 98.00 193 GLU A C 1
ATOM 1447 O O . GLU A 1 193 ? 5.528 -7.457 -16.653 1.00 98.00 193 GLU A O 1
ATOM 1452 N N . LYS A 1 194 ? 7.656 -6.693 -16.698 1.00 98.44 194 LYS A N 1
ATOM 1453 C CA . LYS A 1 194 ? 8.126 -7.206 -15.403 1.00 98.44 194 LYS A CA 1
ATOM 1454 C C . LYS A 1 194 ? 9.089 -6.205 -14.782 1.00 98.44 194 LYS A C 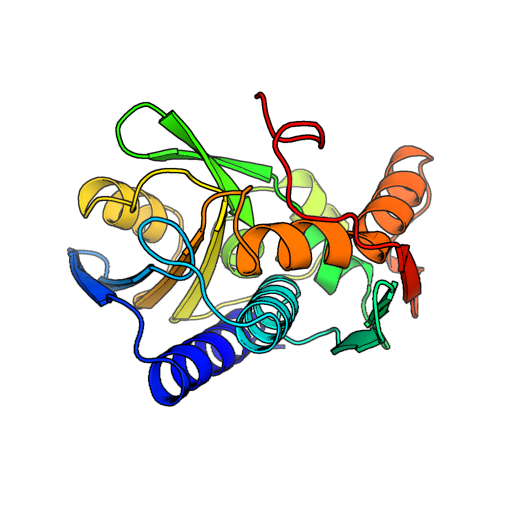1
ATOM 1456 O O . LYS A 1 194 ? 9.761 -5.480 -15.516 1.00 98.44 194 LYS A O 1
ATOM 1461 N N . ALA A 1 195 ? 9.195 -6.190 -13.461 1.00 98.56 195 ALA A N 1
ATOM 1462 C CA . ALA A 1 195 ? 10.162 -5.344 -12.777 1.00 98.56 195 ALA A CA 1
ATOM 1463 C C . ALA A 1 195 ? 10.636 -5.991 -11.475 1.00 98.56 195 ALA A C 1
ATOM 1465 O O . ALA A 1 195 ? 9.835 -6.560 -10.746 1.00 98.56 195 ALA A O 1
ATOM 1466 N N . LYS A 1 196 ? 11.930 -5.863 -11.180 1.00 98.62 196 LYS A N 1
ATOM 1467 C CA . LYS A 1 196 ? 12.528 -6.250 -9.903 1.00 98.62 196 LYS A CA 1
ATOM 1468 C C . LYS A 1 196 ? 13.447 -5.128 -9.432 1.00 98.62 196 LYS A C 1
ATOM 1470 O O . LYS A 1 196 ? 14.124 -4.514 -10.257 1.00 98.62 196 LYS A O 1
ATOM 1475 N N . GLY A 1 197 ? 13.475 -4.866 -8.133 1.00 98.38 197 GLY A N 1
ATOM 1476 C CA . GLY A 1 197 ? 14.360 -3.878 -7.525 1.00 98.38 197 GLY A CA 1
ATOM 1477 C C . GLY A 1 197 ? 14.873 -4.351 -6.174 1.00 98.38 197 GLY A C 1
ATOM 1478 O O . GLY A 1 197 ? 14.202 -5.115 -5.488 1.00 98.38 197 GLY A O 1
ATOM 1479 N N . GLU A 1 198 ? 16.065 -3.894 -5.804 1.00 98.31 198 GLU A N 1
ATOM 1480 C CA . GLU A 1 198 ? 16.666 -4.151 -4.496 1.00 98.31 198 GLU A CA 1
ATOM 1481 C C . GLU A 1 198 ? 17.217 -2.838 -3.937 1.00 98.31 198 GLU A C 1
ATOM 1483 O O . GLU A 1 198 ? 17.744 -2.011 -4.687 1.00 98.31 198 GLU A O 1
ATOM 1488 N N . CYS A 1 199 ? 17.110 -2.638 -2.628 1.00 96.38 199 CYS A N 1
ATOM 1489 C CA . CYS A 1 199 ? 17.738 -1.509 -1.948 1.00 96.38 199 CYS A CA 1
ATOM 1490 C C . CYS A 1 199 ? 18.160 -1.877 -0.523 1.00 96.38 199 CYS A C 1
ATOM 1492 O O . CYS A 1 199 ? 17.712 -2.873 0.048 1.00 96.38 199 CYS A O 1
ATOM 1494 N N . LEU A 1 200 ? 19.077 -1.083 0.034 1.00 95.06 200 LEU A N 1
ATOM 1495 C CA . LEU A 1 200 ? 19.529 -1.249 1.410 1.00 95.06 200 LEU A CA 1
ATOM 1496 C C . LEU A 1 200 ? 18.552 -0.562 2.357 1.00 95.06 200 LEU A C 1
ATOM 1498 O O . LEU A 1 200 ? 18.268 0.622 2.198 1.00 95.06 200 LEU A O 1
ATOM 1502 N N . MET A 1 201 ? 18.085 -1.305 3.348 1.00 91.19 201 MET A N 1
ATOM 1503 C CA . MET A 1 201 ? 17.305 -0.803 4.458 1.00 91.19 201 MET A CA 1
ATOM 1504 C C . MET A 1 201 ? 18.245 -0.156 5.485 1.00 91.19 201 MET A C 1
ATOM 1506 O O . MET A 1 201 ? 19.153 -0.823 5.993 1.00 91.19 201 MET A O 1
ATOM 1510 N N . PRO A 1 202 ? 18.065 1.136 5.785 1.00 89.00 202 PRO A N 1
ATOM 1511 C CA . PRO A 1 202 ? 18.812 1.778 6.851 1.00 89.00 202 PRO A CA 1
ATOM 1512 C C . PRO A 1 202 ? 18.397 1.275 8.240 1.00 89.00 202 PRO A C 1
ATOM 1514 O O . PRO A 1 202 ? 17.317 0.714 8.412 1.00 89.00 202 PRO A O 1
ATOM 1517 N N . GLU A 1 203 ? 19.231 1.538 9.249 1.00 85.00 203 GLU A N 1
ATOM 1518 C CA . GLU A 1 203 ? 18.793 1.433 10.643 1.00 85.00 203 GLU A CA 1
ATOM 1519 C C . GLU A 1 203 ? 17.733 2.500 10.936 1.00 85.00 203 GLU A C 1
ATOM 1521 O O . GLU A 1 203 ? 17.850 3.648 10.506 1.00 85.00 203 GLU A O 1
ATOM 1526 N N . LEU A 1 204 ? 16.689 2.119 11.670 1.00 83.75 204 LEU A N 1
ATOM 1527 C CA . LEU A 1 204 ? 15.643 3.047 12.073 1.00 83.75 204 LEU A CA 1
ATOM 1528 C C . LEU A 1 204 ? 16.177 3.967 13.181 1.00 83.75 204 LEU A C 1
ATOM 1530 O O . LEU A 1 204 ? 16.213 3.587 14.351 1.00 83.75 204 LEU A O 1
ATOM 1534 N N . ASP A 1 205 ? 16.592 5.179 12.820 1.00 78.69 205 ASP A N 1
ATOM 1535 C CA . ASP A 1 205 ? 17.074 6.187 13.762 1.00 78.69 205 ASP A CA 1
ATOM 1536 C C . ASP A 1 205 ? 16.605 7.609 13.405 1.00 78.69 205 ASP A C 1
ATOM 1538 O O . ASP A 1 205 ? 15.953 7.839 12.388 1.00 78.69 205 ASP A O 1
ATOM 1542 N N . ASP A 1 206 ? 16.923 8.580 14.266 1.00 69.75 206 ASP A N 1
ATOM 1543 C CA . ASP A 1 206 ? 16.529 9.989 14.098 1.00 69.75 206 ASP A CA 1
ATOM 1544 C C . ASP A 1 206 ? 17.291 10.734 12.986 1.00 69.75 206 ASP A C 1
ATOM 1546 O O . ASP A 1 206 ? 17.020 11.905 12.719 1.00 69.75 206 ASP A O 1
ATOM 1550 N N . ARG A 1 207 ? 18.278 10.097 12.346 1.00 67.38 207 ARG A N 1
ATOM 1551 C CA . ARG A 1 207 ? 19.135 10.707 11.317 1.00 67.38 207 ARG A CA 1
ATOM 1552 C C . ARG A 1 207 ? 18.577 10.503 9.912 1.00 67.38 207 ARG A C 1
ATOM 1554 O O . ARG A 1 207 ? 19.064 11.136 8.975 1.00 67.38 207 ARG A O 1
ATOM 1561 N N . ILE A 1 208 ? 17.593 9.620 9.747 1.00 57.62 208 ILE A N 1
ATOM 1562 C CA . ILE A 1 208 ? 17.129 9.161 8.441 1.00 57.62 208 ILE A CA 1
ATOM 1563 C C . ILE A 1 208 ? 15.708 9.670 8.174 1.00 57.62 208 ILE A C 1
ATOM 1565 O O . ILE A 1 208 ? 14.764 9.311 8.855 1.00 57.62 208 ILE A O 1
ATOM 1569 N N . LEU A 1 209 ? 15.612 10.556 7.175 1.00 55.00 209 LEU A N 1
ATOM 1570 C CA . LEU A 1 209 ? 14.491 10.795 6.251 1.00 55.00 209 LEU A CA 1
ATOM 1571 C C . LEU A 1 209 ? 13.039 10.904 6.765 1.00 55.00 209 LEU A C 1
ATOM 1573 O O . LEU A 1 209 ? 12.150 10.595 5.989 1.00 55.00 209 LEU A O 1
ATOM 1577 N N . PHE A 1 210 ? 12.734 11.412 7.963 1.00 55.47 210 PHE A N 1
ATOM 1578 C CA . PHE A 1 210 ? 11.319 11.517 8.396 1.00 55.47 210 PHE A CA 1
ATOM 1579 C C . PHE A 1 210 ? 10.900 12.863 9.017 1.00 55.47 210 PHE A C 1
ATOM 1581 O O . PHE A 1 210 ? 9.857 12.938 9.654 1.00 55.47 210 PHE A O 1
ATOM 1588 N N . ASN A 1 211 ? 11.674 13.936 8.807 1.00 48.75 211 ASN A N 1
ATOM 1589 C CA . ASN A 1 211 ? 11.261 15.297 9.175 1.00 48.75 211 ASN A CA 1
ATOM 1590 C C . ASN A 1 211 ? 10.576 15.968 7.974 1.00 48.75 211 ASN A C 1
ATOM 1592 O O . ASN A 1 211 ? 11.248 16.659 7.203 1.00 48.75 211 ASN A O 1
ATOM 1596 N N . TRP A 1 212 ? 9.278 15.730 7.806 1.00 51.72 212 TRP A N 1
ATOM 1597 C CA . TRP A 1 212 ? 8.422 16.488 6.889 1.00 51.72 212 TRP A CA 1
ATOM 1598 C C . TRP A 1 212 ? 7.570 17.480 7.675 1.00 51.72 212 TRP A C 1
ATOM 1600 O O . TRP A 1 212 ? 7.093 17.099 8.766 1.00 51.72 212 TRP A O 1
#

pLDDT: mean 94.43, std 8.11, range [48.75, 98.88]

Sequence (212 aa):
MNLNRRACGILGEVADDYCPGIDEYCTDQGTAYVLDLGVNRDYPIEAGIRVAEACMGSLASVEVDGNKISVDVPKKPAIATMSCQMAGWFMSVNGMQALGSGPANILAKSLNSIVKEVGYLEKSDKACLIFETDHLPSQETCEEILGKMNATELYLAAFRCKSNVGLINVMARIVEVGVFRLHSLGYDINLVEKAKGECLMPELDDRILFNW